Protein AF-0000000078855520 (afdb_homodimer)

Radius of gyration: 27.5 Å; Cα contacts (8 Å, |Δi|>4): 662; chains: 2; bounding box: 66×78×50 Å

InterPro domains:
  IPR001304 C-type lectin-like [PF00059] (71-177)
  IPR001304 C-type lectin-like [PS50041] (59-176)
  IPR001304 C-type lectin-like [SM00034] (52-176)
  IPR016186 C-type lectin-like/link domain superfamily [G3DSA:3.10.100.10] (36-182)
  IPR016187 C-type lectin fold [SSF56436] (35-180)
  IPR018378 C-type lectin, conserved site [PS00615] (149-175)
  IPR033989 CD209-like, C-type lectin-like domain [cd03590] (52-177)
  IPR050111 C-type lectin and snaclec domain-containing protein [PTHR22803] (12-179)

Structure (mmCIF, N/CA/C/O backbone):
data_AF-0000000078855520-model_v1
#
loop_
_entity.id
_entity.type
_entity.pdbx_description
1 polymer 'C-type lectin domain family 4 member C'
#
loop_
_atom_site.group_PDB
_atom_site.id
_atom_site.type_symbol
_atom_site.label_atom_id
_atom_site.label_alt_id
_atom_site.label_comp_id
_atom_site.label_asym_id
_atom_site.label_entity_id
_atom_site.label_seq_id
_atom_site.pdbx_PDB_ins_code
_atom_site.Cartn_x
_atom_site.Cartn_y
_atom_site.Cartn_z
_atom_site.occupancy
_atom_site.B_iso_or_equiv
_atom_site.auth_seq_id
_atom_site.auth_comp_id
_atom_site.auth_asym_id
_atom_site.auth_atom_id
_atom_site.pdbx_PDB_model_num
ATOM 1 N N . MET A 1 1 ? 43.719 -11.828 -6.477 1 30.23 1 MET A N 1
ATOM 2 C CA . MET A 1 1 ? 43.844 -10.375 -6.379 1 30.23 1 MET A CA 1
ATOM 3 C C . MET A 1 1 ? 42.469 -9.711 -6.426 1 30.23 1 MET A C 1
ATOM 5 O O . MET A 1 1 ? 41.75 -9.836 -7.414 1 30.23 1 MET A O 1
ATOM 9 N N . VAL A 1 2 ? 41.875 -9.523 -5.324 1 44.72 2 VAL A N 1
ATOM 10 C CA . VAL A 1 2 ? 40.594 -8.844 -5.199 1 44.72 2 VAL A CA 1
ATOM 11 C C . VAL A 1 2 ? 40.656 -7.457 -5.832 1 44.72 2 VAL A C 1
ATOM 13 O O . VAL A 1 2 ? 41.562 -6.676 -5.516 1 44.72 2 VAL A O 1
ATOM 16 N N . PRO A 1 3 ? 40.094 -7.328 -6.965 1 41.41 3 PRO A N 1
ATOM 17 C CA . PRO A 1 3 ? 40.281 -5.977 -7.504 1 41.41 3 PRO A CA 1
ATOM 18 C C . PRO A 1 3 ? 40 -4.887 -6.469 1 41.41 3 PRO A C 1
ATOM 20 O O . PRO A 1 3 ? 38.969 -4.953 -5.762 1 41.41 3 PRO A O 1
ATOM 23 N N . GLU A 1 4 ? 40.938 -4.172 -6.027 1 45.16 4 GLU A N 1
ATOM 24 C CA . GLU A 1 4 ? 40.781 -2.979 -5.199 1 45.16 4 GLU A CA 1
ATOM 25 C C . GLU A 1 4 ? 39.844 -1.969 -5.844 1 45.16 4 GLU A C 1
ATOM 27 O O . GLU A 1 4 ? 40.062 -1.53 -6.973 1 45.16 4 GLU A O 1
ATOM 32 N N . GLU A 1 5 ? 38.562 -2.062 -5.531 1 51.41 5 GLU A N 1
ATOM 33 C CA . GLU A 1 5 ? 37.688 -0.999 -6.02 1 51.41 5 GLU A CA 1
ATOM 34 C C . GLU A 1 5 ? 38.375 0.368 -5.887 1 51.41 5 GLU A C 1
ATOM 36 O O . GLU A 1 5 ? 39.031 0.651 -4.883 1 51.41 5 GLU A O 1
ATOM 41 N N . GLU A 1 6 ? 38.438 1.061 -6.914 1 53.16 6 GLU A N 1
ATOM 42 C CA . GLU A 1 6 ? 39.031 2.396 -6.926 1 53.16 6 GLU A CA 1
ATOM 43 C C . GLU A 1 6 ? 38.438 3.279 -5.84 1 53.16 6 GLU A C 1
ATOM 45 O O . GLU A 1 6 ? 37.25 3.111 -5.48 1 53.16 6 GLU A O 1
ATOM 50 N N . PRO A 1 7 ? 39.188 4.129 -5.262 1 54.28 7 PRO A N 1
ATOM 51 C CA . PRO A 1 7 ? 38.75 5.035 -4.199 1 54.28 7 PRO A CA 1
ATOM 52 C C . PRO A 1 7 ? 37.438 5.75 -4.539 1 54.28 7 PRO A C 1
ATOM 54 O O . PRO A 1 7 ? 36.594 5.984 -3.652 1 54.28 7 PRO A O 1
ATOM 57 N N . GLN A 1 8 ? 37.25 6.117 -5.75 1 51.88 8 GLN A N 1
ATOM 58 C CA . GLN A 1 8 ? 36.031 6.805 -6.176 1 51.88 8 GLN A CA 1
ATOM 59 C C . GLN A 1 8 ? 34.844 5.879 -6.098 1 51.88 8 GLN A C 1
ATOM 61 O O . GLN A 1 8 ? 33.75 6.305 -5.707 1 51.88 8 GLN A O 1
ATOM 66 N N . ASP A 1 9 ? 34.969 4.66 -6.594 1 52.81 9 ASP A N 1
ATOM 67 C CA . ASP A 1 9 ? 33.906 3.668 -6.531 1 52.81 9 ASP A CA 1
ATOM 68 C C . ASP A 1 9 ? 33.531 3.369 -5.086 1 52.81 9 ASP A C 1
ATOM 70 O O . ASP A 1 9 ? 32.344 3.168 -4.785 1 52.81 9 ASP A O 1
ATOM 74 N N . ARG A 1 10 ? 34.5 3.451 -4.297 1 52.16 10 ARG A N 1
ATOM 75 C CA . ARG A 1 10 ? 34.281 3.248 -2.867 1 52.16 10 ARG A CA 1
ATOM 76 C C . ARG A 1 10 ? 33.469 4.379 -2.268 1 52.16 10 ARG A C 1
ATOM 78 O O . ARG A 1 10 ? 32.594 4.137 -1.433 1 52.16 10 ARG A O 1
ATOM 85 N N . VAL A 1 11 ? 33.75 5.629 -2.748 1 52.53 11 VAL A N 1
ATOM 86 C CA . VAL A 1 11 ? 33.031 6.777 -2.213 1 52.53 11 VAL A CA 1
ATOM 87 C C . VAL A 1 11 ? 31.562 6.715 -2.641 1 52.53 11 VAL A C 1
ATOM 89 O O . VAL A 1 11 ? 30.672 6.977 -1.84 1 52.53 11 VAL A O 1
ATOM 92 N N . THR A 1 12 ? 31.344 6.355 -3.926 1 57.62 12 THR A N 1
ATOM 93 C CA . THR A 1 12 ? 29.984 6.262 -4.445 1 57.62 12 THR A CA 1
ATOM 94 C C . THR A 1 12 ? 29.219 5.117 -3.771 1 57.62 12 THR A C 1
ATOM 96 O O . THR A 1 12 ? 28.047 5.27 -3.41 1 57.62 12 THR A O 1
ATOM 99 N N . HIS A 1 13 ? 29.922 4.129 -3.613 1 63.44 13 HIS A N 1
ATOM 100 C CA . HIS A 1 13 ? 29.312 3.002 -2.914 1 63.44 13 HIS A CA 1
ATOM 101 C C . HIS A 1 13 ? 28.969 3.365 -1.473 1 63.44 13 HIS A C 1
ATOM 103 O O . HIS A 1 13 ? 27.906 2.994 -0.969 1 63.44 13 HIS A O 1
ATOM 109 N N . ASN A 1 14 ? 29.781 4.195 -0.933 1 64.44 14 ASN A N 1
ATOM 110 C CA . ASN A 1 14 ? 29.547 4.609 0.446 1 64.44 14 ASN A CA 1
ATOM 111 C C . ASN A 1 14 ? 28.359 5.555 0.549 1 64.44 14 ASN A C 1
ATOM 113 O O . ASN A 1 14 ? 27.562 5.457 1.486 1 64.44 14 ASN A O 1
ATOM 117 N N . PHE A 1 15 ? 28.328 6.375 -0.469 1 68.75 15 PHE A N 1
ATOM 118 C CA . PHE A 1 15 ? 27.234 7.332 -0.465 1 68.75 15 PHE A CA 1
ATOM 119 C C . PHE A 1 15 ? 25.906 6.625 -0.661 1 68.75 15 PHE A C 1
ATOM 121 O O . PHE A 1 15 ? 24.938 6.898 0.055 1 68.75 15 PHE A O 1
ATOM 128 N N . ILE A 1 16 ? 25.891 5.703 -1.579 1 70 16 ILE A N 1
ATOM 129 C CA . ILE A 1 16 ? 24.672 4.949 -1.855 1 70 16 ILE A CA 1
ATOM 130 C C . ILE A 1 16 ? 24.281 4.133 -0.626 1 70 16 ILE A C 1
ATOM 132 O O . ILE A 1 16 ? 23.109 4.066 -0.266 1 70 16 ILE A O 1
ATOM 136 N N . CYS A 1 17 ? 25.328 3.789 -0.001 1 75.31 17 CYS A N 1
ATOM 137 C CA . CYS A 1 17 ? 25.078 2.992 1.191 1 75.31 17 CYS A CA 1
ATOM 138 C C . CYS A 1 17 ? 24.516 3.857 2.316 1 75.31 17 CYS A C 1
ATOM 140 O O . CYS A 1 17 ? 23.578 3.459 3.012 1 75.31 17 CYS A O 1
ATOM 142 N N . SER A 1 18 ? 25.016 4.938 2.445 1 73.62 18 SER A N 1
ATOM 143 C CA . SER A 1 18 ? 24.547 5.832 3.5 1 73.62 18 SER A CA 1
ATOM 144 C C . SER A 1 18 ? 23.094 6.238 3.273 1 73.62 18 SER A C 1
ATOM 146 O O . SER A 1 18 ? 22.297 6.25 4.211 1 73.62 18 SER A O 1
ATOM 148 N N . LYS A 1 19 ? 22.75 6.609 2.037 1 75.81 19 LYS A N 1
ATOM 149 C CA . LYS A 1 19 ? 21.391 7.008 1.708 1 75.81 19 LYS A CA 1
ATOM 150 C C . LYS A 1 19 ? 20.406 5.855 1.939 1 75.81 19 LYS A C 1
ATOM 152 O O . LYS A 1 19 ? 19.297 6.066 2.434 1 75.81 19 LYS A O 1
ATOM 157 N N . THR A 1 20 ? 20.906 4.773 1.627 1 73.88 20 THR A N 1
ATOM 158 C CA . THR A 1 20 ? 20.078 3.586 1.787 1 73.88 20 THR A CA 1
ATOM 159 C C . THR A 1 20 ? 19.828 3.301 3.264 1 73.88 20 THR A C 1
ATOM 161 O O . THR A 1 20 ? 18.719 2.92 3.645 1 73.88 20 THR A O 1
ATOM 164 N N . VAL A 1 21 ? 20.812 3.533 4.004 1 73.12 21 VAL A N 1
ATOM 165 C CA . VAL A 1 21 ? 20.688 3.309 5.438 1 73.12 21 VAL A CA 1
ATOM 166 C C . VAL A 1 21 ? 19.719 4.328 6.039 1 73.12 21 VAL A C 1
ATOM 168 O O . VAL A 1 21 ? 18.906 3.982 6.887 1 73.12 21 VAL A O 1
ATOM 171 N N . GLU A 1 22 ? 19.828 5.508 5.57 1 77.44 22 GLU A N 1
ATOM 172 C CA . GLU A 1 22 ? 18.922 6.547 6.051 1 77.44 22 GLU A CA 1
ATOM 173 C C . GLU A 1 22 ? 17.484 6.227 5.691 1 77.44 22 GLU A C 1
ATOM 175 O O . GLU A 1 22 ? 16.578 6.398 6.512 1 77.44 22 GLU A O 1
ATOM 180 N N . ARG A 1 23 ? 17.297 5.797 4.508 1 77.62 23 ARG A N 1
ATOM 181 C CA . ARG A 1 23 ? 15.961 5.438 4.047 1 77.62 23 ARG A CA 1
ATOM 182 C C . ARG A 1 23 ? 15.391 4.285 4.867 1 77.62 23 ARG A C 1
ATOM 184 O O . ARG A 1 23 ? 14.219 4.309 5.25 1 77.62 23 ARG A O 1
ATOM 191 N N . LEU A 1 24 ? 16.266 3.424 5.207 1 74.56 24 LEU A N 1
ATOM 192 C CA . LEU A 1 24 ? 15.828 2.273 5.992 1 74.56 24 LEU A CA 1
ATOM 193 C C . LEU A 1 24 ? 15.523 2.678 7.43 1 74.56 24 LEU A C 1
ATOM 195 O O . LEU A 1 24 ? 14.617 2.133 8.055 1 74.56 24 LEU A O 1
ATOM 199 N N . SER A 1 25 ? 16.297 3.557 7.891 1 77.94 25 SER A N 1
ATOM 200 C CA . SER A 1 25 ? 16.031 4.074 9.227 1 77.94 25 SER A CA 1
ATOM 201 C C . SER A 1 25 ? 14.672 4.75 9.305 1 77.94 25 SER A C 1
ATOM 203 O O . SER A 1 25 ? 13.938 4.574 10.281 1 77.94 25 SER A O 1
ATOM 205 N N . LYS A 1 26 ? 14.352 5.48 8.297 1 82.44 26 LYS A N 1
ATOM 206 C CA . LYS A 1 26 ? 13.055 6.145 8.266 1 82.44 26 LYS A CA 1
ATOM 207 C C . LYS A 1 26 ? 11.922 5.129 8.203 1 82.44 26 LYS A C 1
ATOM 209 O O . LYS A 1 26 ? 10.875 5.32 8.828 1 82.44 26 LYS A O 1
ATOM 214 N N . LEU A 1 27 ? 12.156 4.09 7.566 1 84.44 27 LEU A N 1
ATOM 215 C CA . LEU A 1 27 ? 11.164 3.018 7.48 1 84.44 27 LEU A CA 1
ATOM 216 C C . LEU A 1 27 ? 10.969 2.354 8.836 1 84.44 27 LEU A C 1
ATOM 218 O O . LEU A 1 27 ? 9.836 2.045 9.227 1 84.44 27 LEU A O 1
ATOM 222 N N . ARG A 1 28 ? 12.055 2.199 9.484 1 80.69 28 ARG A N 1
ATOM 223 C CA . ARG A 1 28 ? 11.984 1.58 10.805 1 80.69 28 ARG A CA 1
ATOM 224 C C . ARG A 1 28 ? 11.211 2.461 11.789 1 80.69 28 ARG A C 1
ATOM 226 O O . ARG A 1 28 ? 10.422 1.963 12.586 1 80.69 28 ARG A O 1
ATOM 233 N N . GLU A 1 29 ? 11.453 3.703 11.656 1 83.25 29 GLU A N 1
ATOM 234 C CA . GLU A 1 29 ? 10.727 4.641 12.516 1 83.25 29 GLU A CA 1
ATOM 235 C C . GLU A 1 29 ? 9.227 4.598 12.234 1 83.25 29 GLU A C 1
ATOM 237 O O . GLU A 1 29 ? 8.414 4.656 13.156 1 83.25 29 GLU A O 1
ATOM 242 N N . CYS A 1 30 ? 8.961 4.441 11.016 1 86.94 30 CYS A N 1
ATOM 243 C CA . CYS A 1 30 ? 7.559 4.422 10.609 1 86.94 30 CYS A CA 1
ATOM 244 C C . CYS A 1 30 ? 6.871 3.15 11.102 1 86.94 30 CYS A C 1
ATOM 246 O O . CYS A 1 30 ? 5.668 3.152 11.367 1 86.94 30 CYS A O 1
ATOM 248 N N . GLN A 1 31 ? 7.605 2.154 11.305 1 85.19 31 GLN A N 1
ATOM 249 C CA . GLN A 1 31 ? 7.066 0.856 11.695 1 85.19 31 GLN A CA 1
ATOM 250 C C . GLN A 1 31 ? 6.461 0.913 13.094 1 85.19 31 GLN A C 1
ATOM 252 O O . GLN A 1 31 ? 5.547 0.148 13.414 1 85.19 31 GLN A O 1
ATOM 257 N N . GLN A 1 32 ? 6.973 1.819 13.836 1 83.06 32 GLN A N 1
ATOM 258 C CA . GLN A 1 32 ? 6.52 1.917 15.219 1 83.06 32 GLN A CA 1
ATOM 259 C C . GLN A 1 32 ? 5.059 2.352 15.289 1 83.06 32 GLN A C 1
ATOM 261 O O . GLN A 1 32 ? 4.32 1.927 16.188 1 83.06 32 GLN A O 1
ATOM 266 N N . TYR A 1 33 ? 4.676 3.061 14.211 1 86.25 33 TYR A N 1
ATOM 267 C CA . TYR A 1 33 ? 3.365 3.674 14.375 1 86.25 33 TYR A CA 1
ATOM 268 C C . TYR A 1 33 ? 2.441 3.307 13.219 1 86.25 33 TYR A C 1
ATOM 270 O O . TYR A 1 33 ? 1.228 3.508 13.297 1 86.25 33 TYR A O 1
ATOM 278 N N . HIS A 1 34 ? 3.062 2.775 12.25 1 90.94 34 HIS A N 1
ATOM 279 C CA . HIS A 1 34 ? 2.27 2.48 11.062 1 90.94 34 HIS A CA 1
ATOM 280 C C . HIS A 1 34 ? 2.471 1.037 10.609 1 90.94 34 HIS A C 1
ATOM 282 O O . HIS A 1 34 ? 3.551 0.673 10.141 1 90.94 34 HIS A O 1
ATOM 288 N N . PRO A 1 35 ? 1.445 0.249 10.68 1 90.44 35 PRO A N 1
ATOM 289 C CA . PRO A 1 35 ? 1.572 -1.167 10.328 1 90.44 35 PRO A CA 1
ATOM 290 C C . PRO A 1 35 ? 1.528 -1.403 8.82 1 90.44 35 PRO A C 1
ATOM 292 O O . PRO A 1 35 ? 1.861 -2.496 8.352 1 90.44 35 PRO A O 1
ATOM 295 N N . SER A 1 36 ? 1.114 -0.376 8.078 1 93.5 36 SER A N 1
ATOM 296 C CA . SER A 1 36 ? 0.99 -0.559 6.633 1 93.5 36 SER A CA 1
ATOM 297 C C . SER A 1 36 ? 1.336 0.723 5.883 1 93.5 36 SER A C 1
ATOM 299 O O . SER A 1 36 ? 1.042 1.823 6.355 1 93.5 36 SER A O 1
ATOM 301 N N . LEU A 1 37 ? 1.957 0.521 4.727 1 95 37 LEU A N 1
ATOM 302 C CA . LEU A 1 37 ? 2.326 1.628 3.852 1 95 37 LEU A CA 1
ATOM 303 C C . LEU A 1 37 ? 1.809 1.396 2.436 1 95 37 LEU A C 1
ATOM 305 O O . LEU A 1 37 ? 1.747 0.254 1.972 1 95 37 LEU A O 1
ATOM 309 N N . THR A 1 38 ? 1.429 2.414 1.826 1 95.38 38 THR A N 1
ATOM 310 C CA . THR A 1 38 ? 1.174 2.426 0.39 1 95.38 38 THR A CA 1
ATOM 311 C C . THR A 1 38 ? 2.246 3.227 -0.343 1 95.38 38 THR A C 1
ATOM 313 O O . THR A 1 38 ? 2.475 4.398 -0.03 1 95.38 38 THR A O 1
ATOM 316 N N . CYS A 1 39 ? 2.865 2.537 -1.282 1 93.5 39 CYS A N 1
ATOM 317 C CA . CYS A 1 39 ? 3.967 3.16 -2.008 1 93.5 39 CYS A CA 1
ATOM 318 C C . CYS A 1 39 ? 3.65 3.268 -3.494 1 93.5 39 CYS A C 1
ATOM 320 O O . CYS A 1 39 ? 3.066 2.352 -4.074 1 93.5 39 CYS A O 1
ATOM 322 N N . VAL A 1 40 ? 4.074 4.414 -4.066 1 93.19 40 VAL A N 1
ATOM 323 C CA . VAL A 1 40 ? 3.812 4.633 -5.488 1 93.19 40 VAL A CA 1
ATOM 324 C C . VAL A 1 40 ? 5.066 5.18 -6.168 1 93.19 40 VAL A C 1
ATOM 326 O O . VAL A 1 40 ? 5.938 5.75 -5.508 1 93.19 40 VAL A O 1
ATOM 329 N N . VAL A 1 41 ? 5.16 4.902 -7.473 1 87.94 41 VAL A N 1
ATOM 330 C CA . VAL A 1 41 ? 6.238 5.461 -8.281 1 87.94 41 VAL A CA 1
ATOM 331 C C . VAL A 1 41 ? 5.77 6.75 -8.945 1 87.94 41 VAL A C 1
ATOM 333 O O . VAL A 1 41 ? 4.711 6.777 -9.586 1 87.94 41 VAL A O 1
ATOM 336 N N . GLU A 1 42 ? 6.281 7.992 -8.469 1 74.12 42 GLU A N 1
ATOM 337 C CA . GLU A 1 42 ? 5.875 9.297 -8.992 1 74.12 42 GLU A CA 1
ATOM 338 C C . GLU A 1 42 ? 6.555 9.602 -10.32 1 74.12 42 GLU A C 1
ATOM 340 O O . GLU A 1 42 ? 7.5 10.391 -10.375 1 74.12 42 GLU A O 1
ATOM 345 N N . GLY A 1 43 ? 6.602 8.797 -11.25 1 63.25 43 GLY A N 1
ATOM 346 C CA . GLY A 1 43 ? 7.105 9.062 -12.586 1 63.25 43 GLY A CA 1
ATOM 347 C C . GLY A 1 43 ? 8.148 8.062 -13.039 1 63.25 43 GLY A C 1
ATOM 348 O O . GLY A 1 43 ? 8.625 7.25 -12.25 1 63.25 43 GLY A O 1
ATOM 349 N N . LYS A 1 44 ? 8.398 7.941 -14.297 1 60.84 44 LYS A N 1
ATOM 350 C CA . LYS A 1 44 ? 9.281 6.98 -14.953 1 60.84 44 LYS A CA 1
ATOM 351 C C . LYS A 1 44 ? 10.742 7.238 -14.594 1 60.84 44 LYS A C 1
ATOM 353 O O . LYS A 1 44 ? 11.555 6.312 -14.562 1 60.84 44 LYS A O 1
ATOM 358 N N . ASP A 1 45 ? 11.055 8.523 -14.281 1 58.47 45 ASP A N 1
ATOM 359 C CA . ASP A 1 45 ? 12.453 8.906 -14.086 1 58.47 45 ASP A CA 1
ATOM 360 C C . ASP A 1 45 ? 12.852 8.812 -12.609 1 58.47 45 ASP A C 1
ATOM 362 O O . ASP A 1 45 ? 14.023 8.961 -12.266 1 58.47 45 ASP A O 1
ATOM 366 N N . ILE A 1 46 ? 11.758 8.664 -11.812 1 59.59 46 ILE A N 1
ATOM 367 C CA . ILE A 1 46 ? 12.109 8.68 -10.398 1 59.59 46 ILE A CA 1
ATOM 368 C C . ILE A 1 46 ? 12.258 7.25 -9.891 1 59.59 46 ILE A C 1
ATOM 370 O O . ILE A 1 46 ? 11.352 6.43 -10.047 1 59.59 46 ILE A O 1
ATOM 374 N N . GLU A 1 47 ? 13.438 6.883 -9.531 1 68.31 47 GLU A N 1
ATOM 375 C CA . GLU A 1 47 ? 13.859 5.539 -9.141 1 68.31 47 GLU A CA 1
ATOM 376 C C . GLU A 1 47 ? 13.375 5.203 -7.73 1 68.31 47 GLU A C 1
ATOM 378 O O . GLU A 1 47 ? 13.492 4.055 -7.289 1 68.31 47 GLU A O 1
ATOM 383 N N . ASP A 1 48 ? 12.648 6.32 -7.152 1 81.25 48 ASP A N 1
ATOM 384 C CA . ASP A 1 48 ? 12.336 6.031 -5.754 1 81.25 48 ASP A CA 1
ATOM 385 C C . ASP A 1 48 ? 10.836 5.844 -5.555 1 81.25 48 ASP A C 1
ATOM 387 O O . ASP A 1 48 ? 10.031 6.453 -6.258 1 81.25 48 ASP A O 1
ATOM 391 N N . TRP A 1 49 ? 10.469 4.934 -4.746 1 88.19 49 TRP A N 1
ATOM 392 C CA . TRP A 1 49 ? 9.102 4.801 -4.25 1 88.19 49 TRP A CA 1
ATOM 393 C C . TRP A 1 49 ? 8.805 5.852 -3.188 1 88.19 49 TRP A C 1
ATOM 395 O O . TRP A 1 49 ? 9.648 6.137 -2.332 1 88.19 49 TRP A O 1
ATOM 405 N N . SER A 1 50 ? 7.73 6.52 -3.318 1 92.38 50 SER A N 1
ATOM 406 C CA . SER A 1 50 ? 7.219 7.383 -2.26 1 92.38 50 SER A CA 1
ATOM 407 C C . SER A 1 50 ? 6.094 6.703 -1.486 1 92.38 50 SER A C 1
ATOM 409 O O . SER A 1 50 ? 5.164 6.152 -2.084 1 92.38 50 SER A O 1
ATOM 411 N N . CYS A 1 51 ? 6.156 6.777 -0.205 1 94.19 51 CYS A N 1
ATOM 412 C CA . CYS A 1 51 ? 5.246 5.965 0.593 1 94.19 51 CYS A CA 1
ATOM 413 C C . CYS A 1 51 ? 4.531 6.812 1.638 1 94.19 51 CYS A C 1
ATOM 415 O O . CYS A 1 51 ? 5.117 7.734 2.205 1 94.19 51 CYS A O 1
ATOM 417 N N . CYS A 1 52 ? 3.295 6.457 1.845 1 96.56 52 CYS A N 1
ATOM 418 C CA . CYS A 1 52 ? 2.506 6.992 2.947 1 96.56 52 CYS A CA 1
ATOM 419 C C . CYS A 1 52 ? 1.902 5.871 3.783 1 96.56 52 CYS A C 1
ATOM 421 O O . CYS A 1 52 ? 1.637 4.781 3.27 1 96.56 52 CYS A O 1
ATOM 423 N N . PRO A 1 53 ? 1.764 6.176 5.078 1 96.31 53 PRO A N 1
ATOM 424 C CA . PRO A 1 53 ? 0.989 5.207 5.855 1 96.31 53 PRO A CA 1
ATOM 425 C C . PRO A 1 53 ? -0.402 4.961 5.273 1 96.31 53 PRO A C 1
ATOM 427 O O . PRO A 1 53 ? -1.021 5.883 4.734 1 96.31 53 PRO A O 1
ATOM 430 N N . THR A 1 54 ? -0.853 3.707 5.316 1 93.62 54 THR A N 1
ATOM 431 C CA . THR A 1 54 ? -2.227 3.404 4.934 1 93.62 54 THR A CA 1
ATOM 432 C C . THR A 1 54 ? -3.176 3.633 6.109 1 93.62 54 THR A C 1
ATOM 434 O O . THR A 1 54 ? -2.912 3.182 7.223 1 93.62 54 THR A O 1
ATOM 437 N N . PRO A 1 55 ? -4.293 4.41 5.949 1 94.88 55 PRO A N 1
ATOM 438 C CA . PRO A 1 55 ? -4.848 4.934 4.695 1 94.88 55 PRO A CA 1
ATOM 439 C C . PRO A 1 55 ? -4.652 6.438 4.547 1 94.88 55 PRO A C 1
ATOM 441 O O . PRO A 1 55 ? -5.578 7.148 4.148 1 94.88 55 PRO A O 1
ATOM 444 N N . TRP A 1 56 ? -3.498 6.953 4.812 1 97.31 56 TRP A N 1
ATOM 445 C CA . TRP A 1 56 ? -3.232 8.375 4.648 1 97.31 56 TRP A CA 1
ATOM 446 C C . TRP A 1 56 ? -3.314 8.781 3.182 1 97.31 56 TRP A C 1
ATOM 448 O O . TRP A 1 56 ? -3.053 7.973 2.291 1 97.31 56 TRP A O 1
ATOM 458 N N . THR A 1 57 ? -3.715 9.984 2.957 1 97.38 57 THR A N 1
ATOM 459 C CA . THR A 1 57 ? -3.832 10.492 1.595 1 97.38 57 THR A CA 1
ATOM 460 C C . THR A 1 57 ? -2.566 11.242 1.189 1 97.38 57 THR A C 1
ATOM 462 O O . THR A 1 57 ? -2.01 12.008 1.98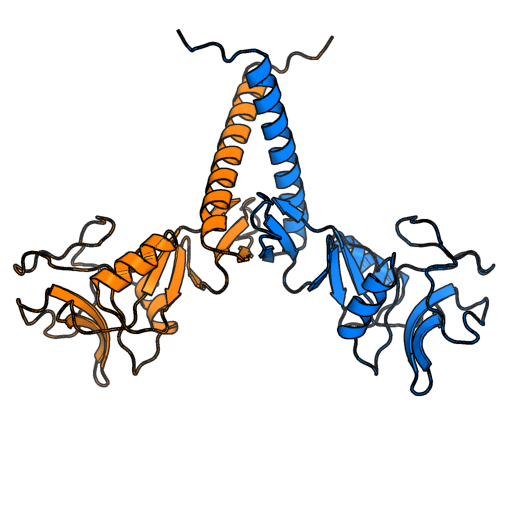1 1 97.38 57 THR A O 1
ATOM 465 N N . SER A 1 58 ? -2.17 10.961 -0.069 1 96.31 58 SER A N 1
ATOM 466 C CA . SER A 1 58 ? -0.929 11.555 -0.555 1 96.31 58 SER A CA 1
ATOM 467 C C . SER A 1 58 ? -1.203 12.812 -1.379 1 96.31 58 SER A C 1
ATOM 469 O O . SER A 1 58 ? -2.176 12.859 -2.137 1 96.31 58 SER A O 1
ATOM 471 N N . PHE A 1 59 ? -0.427 13.836 -1.206 1 97.25 59 PHE A N 1
ATOM 472 C CA . PHE A 1 59 ? -0.411 15.023 -2.045 1 97.25 59 PHE A CA 1
ATOM 473 C C . PHE A 1 59 ? 0.986 15.633 -2.098 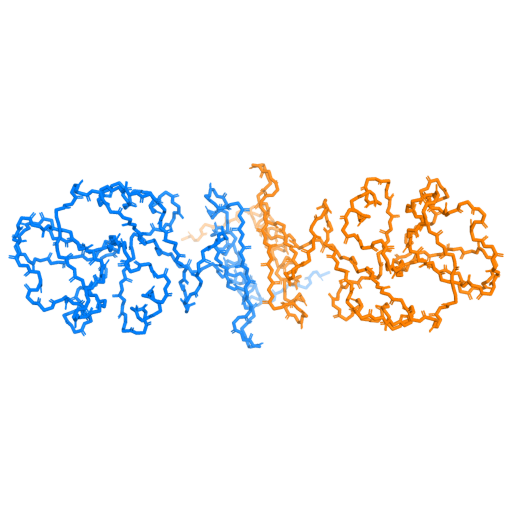1 97.25 59 PHE A C 1
ATOM 475 O O . PHE A 1 59 ? 1.566 15.961 -1.061 1 97.25 59 PHE A O 1
ATOM 482 N N . GLN A 1 60 ? 1.486 15.664 -3.301 1 94.81 60 GLN A N 1
ATOM 483 C CA . GLN A 1 60 ? 2.861 16.109 -3.492 1 94.81 60 GLN A CA 1
ATOM 484 C C . GLN A 1 60 ? 3.824 15.328 -2.604 1 94.81 60 GLN A C 1
ATOM 486 O O . GLN A 1 60 ? 3.887 14.102 -2.678 1 94.81 60 GLN A O 1
ATOM 491 N N . SER A 1 61 ? 4.617 15.914 -1.744 1 95.12 61 SER A N 1
ATOM 492 C CA . SER A 1 61 ? 5.637 15.211 -0.978 1 95.12 61 SER A CA 1
ATOM 493 C C . SER A 1 61 ? 5.156 14.906 0.437 1 95.12 61 SER A C 1
ATOM 495 O O . SER A 1 61 ? 5.961 14.594 1.319 1 95.12 61 SER A O 1
ATOM 497 N N . SER A 1 62 ? 3.834 14.992 0.602 1 97.31 62 SER A N 1
ATOM 498 C CA . SER A 1 62 ? 3.336 14.852 1.966 1 97.31 62 SER A CA 1
ATOM 499 C C . SER A 1 62 ? 2.182 13.852 2.027 1 97.31 62 SER A C 1
ATOM 501 O O . SER A 1 62 ? 1.59 13.516 1 1 97.31 62 SER A O 1
ATOM 503 N N . CYS A 1 63 ? 1.982 13.297 3.221 1 97.94 63 CYS A N 1
ATOM 504 C CA . CYS A 1 63 ? 0.867 12.43 3.57 1 97.94 63 CYS A CA 1
ATOM 505 C C . CYS A 1 63 ? -0.052 13.102 4.582 1 97.94 63 CYS A C 1
ATOM 507 O O . CYS A 1 63 ? 0.416 13.781 5.496 1 97.94 63 CYS A O 1
ATOM 509 N N . TYR A 1 64 ? -1.345 12.867 4.434 1 98.75 64 TYR A N 1
ATOM 510 C CA . TYR A 1 64 ? -2.32 13.531 5.293 1 98.75 64 TYR A CA 1
ATOM 511 C C . TYR A 1 64 ? -3.275 12.516 5.914 1 98.75 64 TYR A C 1
ATOM 513 O O . TYR A 1 64 ? -3.676 11.547 5.266 1 98.75 64 TYR A O 1
ATOM 521 N N . PHE A 1 65 ? -3.66 12.789 7.199 1 98.62 65 PHE A N 1
ATOM 522 C CA . PHE A 1 65 ? -4.625 11.961 7.918 1 98.62 65 PHE A CA 1
ATOM 523 C C . PHE A 1 65 ? -5.688 12.828 8.586 1 98.62 65 PHE A C 1
ATOM 525 O O . PHE A 1 65 ? -5.363 13.766 9.312 1 98.62 65 PHE A O 1
ATOM 532 N N . ILE A 1 66 ? -6.867 12.547 8.266 1 98.69 66 ILE A N 1
ATOM 533 C CA . ILE A 1 66 ? -7.984 13.258 8.875 1 98.69 66 ILE A CA 1
ATOM 534 C C . ILE A 1 66 ? -8.547 12.438 10.039 1 98.69 66 ILE A C 1
ATOM 536 O O . ILE A 1 66 ? -8.961 11.297 9.859 1 98.69 66 ILE A O 1
ATOM 540 N N . SER A 1 67 ? -8.609 13.062 11.195 1 98.06 67 SER A N 1
ATOM 541 C CA . SER A 1 67 ? -9.047 12.344 12.391 1 98.06 67 SER A CA 1
ATOM 542 C C . SER A 1 67 ? -10.555 12.094 12.359 1 98.06 67 SER A C 1
ATOM 544 O O . SER A 1 67 ? -11.305 12.852 11.742 1 98.06 67 SER A O 1
ATOM 546 N N . THR A 1 68 ? -10.953 11.055 13.102 1 96.06 68 THR A N 1
ATOM 547 C CA . THR A 1 68 ? -12.375 10.766 13.25 1 96.06 68 THR A CA 1
ATOM 548 C C . THR A 1 68 ? -12.867 11.195 14.633 1 96.06 68 THR A C 1
ATOM 550 O O . THR A 1 68 ? -14.07 11.297 14.859 1 96.06 68 THR A O 1
ATOM 553 N N . VAL A 1 69 ? -11.938 11.461 15.516 1 97.38 69 VAL A N 1
ATOM 554 C CA . VAL A 1 69 ? -12.305 11.828 16.875 1 97.38 69 VAL A CA 1
ATOM 555 C C . VAL A 1 69 ? -12.109 13.328 17.078 1 97.38 69 VAL A C 1
ATOM 557 O O . VAL A 1 69 ? -11.297 13.953 16.391 1 97.38 69 VAL A O 1
ATOM 560 N N . MET A 1 70 ? -12.844 13.812 17.953 1 98.62 70 MET A N 1
ATOM 561 C CA . MET A 1 70 ? -12.727 15.219 18.344 1 98.62 70 MET A CA 1
ATOM 562 C C . MET A 1 70 ? -11.938 15.359 19.641 1 98.62 70 MET A C 1
ATOM 564 O O . MET A 1 70 ? -12.219 14.688 20.625 1 98.62 70 MET A O 1
ATOM 568 N N . GLN A 1 71 ? -10.93 16.188 19.578 1 98.75 71 GLN A N 1
ATOM 569 C CA . GLN A 1 71 ? -10.078 16.453 20.734 1 98.75 71 GLN A CA 1
ATOM 570 C C . GLN A 1 71 ? -9.648 17.922 20.781 1 98.75 71 GLN A C 1
ATOM 572 O O . GLN A 1 71 ? -9.914 18.672 19.859 1 98.75 71 GLN A O 1
ATOM 577 N N . SER A 1 72 ? -9.062 18.328 21.906 1 98.88 72 SER A N 1
ATOM 578 C CA . SER A 1 72 ? -8.461 19.656 22 1 98.88 72 SER A CA 1
ATOM 579 C C . SER A 1 72 ? -7.281 19.797 21.031 1 98.88 72 SER A C 1
ATOM 581 O O . SER A 1 72 ? -6.785 18.797 20.5 1 98.88 72 SER A O 1
ATOM 583 N N . TRP A 1 73 ? -6.914 21 20.844 1 98.81 73 TRP A N 1
ATOM 584 C CA . TRP A 1 73 ? -5.781 21.25 19.969 1 98.81 73 TRP A CA 1
ATOM 585 C C . TRP A 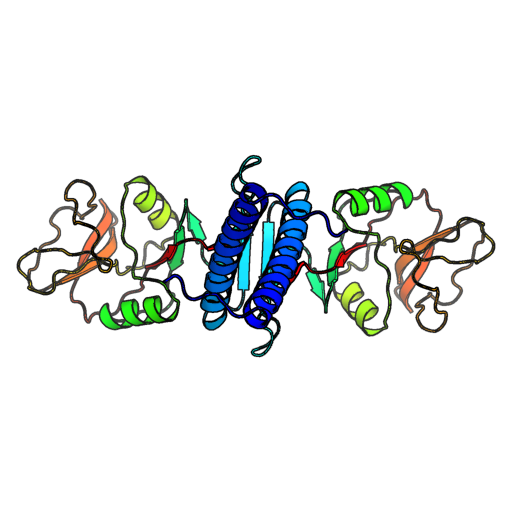1 73 ? -4.527 20.547 20.469 1 98.81 73 TRP A C 1
ATOM 587 O O . TRP A 1 73 ? -3.832 19.875 19.703 1 98.81 73 TRP A O 1
ATOM 597 N N . THR A 1 74 ? -4.266 20.656 21.797 1 98.62 74 THR A N 1
ATOM 598 C CA . THR A 1 74 ? -3.078 20.062 22.391 1 98.62 74 THR A CA 1
ATOM 599 C C . THR A 1 74 ? -3.09 18.547 22.25 1 98.62 74 THR A C 1
ATOM 601 O O . THR A 1 74 ? -2.08 17.953 21.875 1 98.62 74 THR A O 1
ATOM 604 N N . LYS A 1 75 ? -4.188 17.969 22.5 1 98.81 75 LYS A N 1
ATOM 605 C CA . LYS A 1 75 ? -4.305 16.516 22.359 1 98.81 75 LYS A CA 1
ATOM 606 C C . LYS A 1 75 ? -4.191 16.094 20.906 1 98.81 75 LYS A C 1
ATOM 608 O O . LYS A 1 75 ? -3.605 15.055 20.594 1 98.81 75 LYS A O 1
ATOM 613 N N . SER A 1 76 ? -4.781 16.844 20.031 1 98.88 76 SER A N 1
ATOM 614 C CA . SER A 1 76 ? -4.688 16.562 18.594 1 98.88 76 SER A CA 1
ATOM 615 C C . SER A 1 76 ? -3.238 16.594 18.125 1 98.88 76 SER A C 1
ATOM 617 O O . SER A 1 76 ? -2.799 15.703 17.391 1 98.88 76 SER A O 1
ATOM 619 N N . GLN A 1 77 ? -2.525 17.641 18.594 1 98.69 77 GLN A N 1
ATOM 620 C CA . GLN A 1 77 ? -1.112 17.734 18.234 1 98.69 77 GLN A CA 1
ATOM 621 C C . GLN A 1 77 ? -0.336 16.547 18.797 1 98.69 77 GLN A C 1
ATOM 623 O O . GLN A 1 77 ? 0.525 15.977 18.109 1 98.69 77 GLN A O 1
ATOM 628 N N . LYS A 1 78 ? -0.583 16.172 19.953 1 98.31 78 LYS A N 1
ATOM 629 C CA . LYS A 1 78 ? 0.071 15.016 20.547 1 98.31 78 LYS A CA 1
ATOM 630 C C . LYS A 1 78 ? -0.216 13.742 19.766 1 98.31 78 LYS A C 1
ATOM 632 O O . LYS A 1 78 ? 0.692 12.945 19.5 1 98.31 78 LYS A O 1
ATOM 637 N N . ASN A 1 79 ? -1.455 13.562 19.391 1 97.69 79 ASN A N 1
ATOM 638 C CA . ASN A 1 79 ? -1.84 12.383 18.625 1 97.69 79 ASN A CA 1
ATOM 639 C C . ASN A 1 79 ? -1.107 12.328 17.281 1 97.69 79 ASN A C 1
ATOM 641 O O . ASN A 1 79 ? -0.659 11.266 16.859 1 97.69 79 ASN A O 1
ATOM 645 N N . CYS A 1 80 ? -1.025 13.469 16.641 1 98 80 CYS A N 1
ATOM 646 C CA . CYS A 1 80 ? -0.273 13.516 15.391 1 98 80 CYS A CA 1
ATOM 647 C C . CYS A 1 80 ? 1.199 13.203 15.633 1 98 80 CYS A C 1
ATOM 649 O O . CYS A 1 80 ? 1.797 12.414 14.891 1 98 80 CYS A O 1
ATOM 651 N N . SER A 1 81 ? 1.733 13.711 16.672 1 96.56 81 SER A N 1
ATOM 652 C CA . SER A 1 81 ? 3.154 13.562 16.969 1 96.56 81 SER A CA 1
ATOM 653 C C . SER A 1 81 ? 3.504 12.102 17.25 1 96.56 81 SER A C 1
ATOM 655 O O . SER A 1 81 ? 4.562 11.625 16.844 1 96.56 81 SER A O 1
ATOM 657 N N . VAL A 1 82 ? 2.656 11.414 17.859 1 94.69 82 VAL A N 1
ATOM 658 C CA . VAL A 1 82 ? 2.871 10.008 18.188 1 94.69 82 VAL A CA 1
ATOM 659 C C . VAL A 1 82 ? 2.975 9.203 16.891 1 94.69 82 VAL A C 1
ATOM 661 O O . VAL A 1 82 ? 3.709 8.211 16.828 1 94.69 82 VAL A O 1
ATOM 664 N N . MET A 1 83 ? 2.361 9.688 15.906 1 94.38 83 MET A N 1
ATOM 665 C CA . MET A 1 83 ? 2.373 8.977 14.625 1 94.38 83 MET A CA 1
ATOM 666 C C . MET A 1 83 ? 3.475 9.508 13.719 1 94.38 83 MET A C 1
ATOM 668 O O . MET A 1 83 ? 3.486 9.227 12.516 1 94.38 83 MET A O 1
ATOM 672 N N . GLY A 1 84 ? 4.34 10.328 14.258 1 93.56 84 GLY A N 1
ATOM 673 C CA . GLY A 1 84 ? 5.438 10.867 13.469 1 93.56 84 GLY A CA 1
ATOM 674 C C . GLY A 1 84 ? 5.02 12.031 12.586 1 93.56 84 GLY A C 1
ATOM 675 O O . GLY A 1 84 ? 5.699 12.344 11.609 1 93.56 84 GLY A O 1
ATOM 676 N N . ALA A 1 85 ? 3.936 12.609 12.906 1 97 85 ALA A N 1
ATOM 677 C CA . ALA A 1 85 ? 3.375 13.711 12.125 1 97 85 ALA A CA 1
ATOM 678 C C . ALA A 1 85 ? 3.139 14.938 12.992 1 97 85 ALA A C 1
ATOM 680 O O . ALA A 1 85 ? 3.58 14.984 14.141 1 97 85 ALA A O 1
ATOM 681 N N . ASP A 1 86 ? 2.604 15.984 12.367 1 98.38 86 ASP A N 1
ATOM 682 C CA . ASP A 1 86 ? 2.127 17.188 13.047 1 98.38 86 ASP A CA 1
ATOM 683 C C . ASP A 1 86 ? 0.748 17.594 12.539 1 98.38 86 ASP A C 1
ATOM 685 O O . ASP A 1 86 ? 0.319 17.156 11.469 1 98.38 86 ASP A O 1
ATOM 689 N N . LEU A 1 87 ? 0.111 18.406 13.398 1 98.88 87 LEU A N 1
ATOM 690 C CA . LEU A 1 87 ? -1.037 19.094 12.812 1 98.88 87 LEU A CA 1
ATOM 691 C C . LEU A 1 87 ? -0.641 19.828 11.531 1 98.88 87 LEU A C 1
ATOM 693 O O . LEU A 1 87 ? 0.455 20.375 11.445 1 98.88 87 LEU A O 1
ATOM 697 N N . VAL A 1 88 ? -1.515 19.875 10.617 1 98.81 88 VAL A N 1
ATOM 698 C CA . VAL A 1 88 ? -1.205 20.25 9.242 1 98.81 88 VAL A CA 1
ATOM 699 C C . VAL A 1 88 ? -0.766 21.703 9.188 1 98.81 88 VAL A C 1
ATOM 701 O O . VAL A 1 88 ? -1.395 22.578 9.797 1 98.81 88 VAL A O 1
ATOM 704 N N . VAL A 1 89 ? 0.335 21.906 8.57 1 98.44 89 VAL A N 1
ATOM 705 C CA . VAL A 1 89 ? 0.841 23.203 8.156 1 98.44 89 VAL A CA 1
ATOM 706 C C . VAL A 1 89 ? 0.54 23.422 6.68 1 98.44 89 VAL A C 1
ATOM 708 O O . VAL A 1 89 ? 0.93 22.625 5.828 1 98.44 89 VAL A O 1
ATO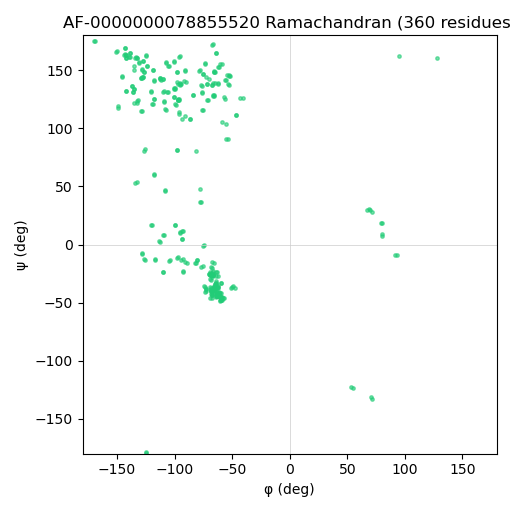M 711 N N . ILE A 1 90 ? -0.18 24.438 6.367 1 97.38 90 ILE A N 1
ATOM 712 C CA . ILE A 1 90 ? -0.565 24.719 4.988 1 97.38 90 ILE A CA 1
ATOM 713 C C . ILE A 1 90 ? 0.387 25.734 4.379 1 97.38 90 ILE A C 1
ATOM 715 O O . ILE A 1 90 ? 0.474 26.875 4.855 1 97.38 90 ILE A O 1
ATOM 719 N N . ASN A 1 91 ? 0.977 25.328 3.25 1 94.06 91 ASN A N 1
ATOM 720 C CA . ASN A 1 91 ? 2.059 26.141 2.701 1 94.06 91 ASN A CA 1
ATOM 721 C C . ASN A 1 91 ? 1.641 26.828 1.402 1 94.06 91 ASN A C 1
ATOM 723 O O . ASN A 1 91 ? 2.266 27.797 0.983 1 94.06 91 ASN A O 1
ATOM 727 N N . THR A 1 92 ? 0.678 26.281 0.726 1 96.31 92 THR A N 1
ATOM 728 C CA . THR A 1 92 ? 0.273 26.828 -0.568 1 96.31 92 THR A CA 1
ATOM 729 C C . THR A 1 92 ? -1.242 26.75 -0.733 1 96.31 92 THR A C 1
ATOM 731 O O . THR A 1 92 ? -1.919 26.031 0.006 1 96.31 92 THR A O 1
ATOM 734 N N . LYS A 1 93 ? -1.678 27.531 -1.705 1 97.06 93 LYS A N 1
ATOM 735 C CA . LYS A 1 93 ? -3.096 27.469 -2.051 1 97.06 93 LYS A CA 1
ATOM 736 C C . LYS A 1 93 ? -3.469 26.109 -2.623 1 97.06 93 LYS A C 1
ATOM 738 O O . LYS A 1 93 ? -4.555 25.594 -2.35 1 97.06 93 LYS A O 1
ATOM 743 N N . GLU A 1 94 ? -2.568 25.547 -3.375 1 97.88 94 GLU A N 1
ATOM 744 C CA . GLU A 1 94 ? -2.801 24.219 -3.936 1 97.88 94 GLU A CA 1
ATOM 745 C C . GLU A 1 94 ? -3.01 23.172 -2.834 1 97.88 94 GLU A C 1
ATOM 747 O O . GLU A 1 94 ? -3.869 22.297 -2.951 1 97.88 94 GLU A O 1
ATOM 752 N N . GLU A 1 95 ? -2.207 23.281 -1.829 1 97.94 95 GLU A N 1
ATOM 753 C CA . GLU A 1 95 ? -2.324 22.391 -0.689 1 97.94 95 GLU A CA 1
ATOM 754 C C . GLU A 1 95 ? -3.664 22.562 0.021 1 97.94 95 GLU A C 1
ATOM 756 O O . GLU A 1 95 ? -4.332 21.578 0.349 1 97.94 95 GLU A O 1
ATOM 761 N N . GLN A 1 96 ? -4.086 23.797 0.223 1 97.62 96 GLN A N 1
ATOM 762 C CA . GLN A 1 96 ? -5.391 24.094 0.811 1 97.62 96 GLN A CA 1
ATOM 763 C C . GLN A 1 96 ? -6.516 23.469 -0.013 1 97.62 96 GLN A C 1
ATOM 765 O O . GLN A 1 96 ? -7.43 22.859 0.539 1 97.62 96 GLN A O 1
ATOM 770 N N . ASP A 1 97 ? -6.434 23.625 -1.261 1 98 97 ASP A N 1
ATOM 771 C CA . ASP A 1 97 ? -7.457 23.125 -2.166 1 98 97 ASP A CA 1
ATOM 772 C C . ASP A 1 97 ? -7.531 21.594 -2.109 1 98 97 ASP A C 1
ATOM 774 O O . ASP A 1 97 ? -8.617 21.016 -2.133 1 98 97 ASP A O 1
ATOM 778 N N . PHE A 1 98 ? -6.422 21.016 -2.074 1 98.25 98 PHE A N 1
ATOM 779 C CA . PHE A 1 98 ? -6.379 19.562 -1.948 1 98.25 98 PHE A CA 1
ATOM 780 C C . PHE A 1 98 ? -7.062 19.109 -0.662 1 98.25 98 PHE A C 1
ATOM 782 O O . PHE A 1 98 ? -7.875 18.188 -0.676 1 98.25 98 PHE A O 1
ATOM 789 N N . ILE A 1 99 ? -6.707 19.766 0.429 1 98.38 99 ILE A N 1
ATOM 790 C CA . ILE A 1 99 ? -7.184 19.375 1.753 1 98.38 99 ILE A CA 1
ATOM 791 C C . ILE A 1 99 ? -8.703 19.469 1.805 1 98.38 99 ILE A C 1
ATOM 793 O O . ILE A 1 99 ? -9.375 18.531 2.25 1 98.38 99 ILE A O 1
ATOM 797 N N . ILE A 1 100 ? -9.266 20.547 1.356 1 98.12 100 ILE A N 1
ATOM 798 C CA . ILE A 1 100 ? -10.695 20.781 1.537 1 98.12 100 ILE A CA 1
ATOM 799 C C . ILE A 1 100 ? -11.492 19.766 0.733 1 98.12 100 ILE A C 1
ATOM 801 O O . ILE A 1 100 ? -12.648 19.469 1.059 1 98.12 100 ILE A O 1
ATOM 805 N N . GLN A 1 101 ? -10.883 19.188 -0.316 1 97.94 101 GLN A N 1
ATOM 806 C CA . GLN A 1 101 ? -11.555 18.172 -1.108 1 97.94 101 GLN A CA 1
ATOM 807 C C . GLN A 1 101 ? -11.773 16.891 -0.291 1 97.94 101 GLN A C 1
ATOM 809 O O . GLN A 1 101 ? -12.578 16.047 -0.669 1 97.94 101 GLN A O 1
ATOM 814 N N . ASN A 1 102 ? -11.07 16.781 0.835 1 97.75 102 ASN A N 1
ATOM 815 C CA . ASN A 1 102 ? -11.117 15.562 1.631 1 97.75 102 ASN A CA 1
ATOM 816 C C . ASN A 1 102 ? -11.859 15.773 2.943 1 97.75 102 ASN A C 1
ATOM 818 O O . ASN A 1 102 ? -11.875 14.891 3.807 1 97.75 102 ASN A O 1
ATOM 822 N N . LEU A 1 103 ? -12.5 16.922 3.137 1 98.38 103 LEU A N 1
ATOM 823 C CA . LEU A 1 103 ? -13.148 17.25 4.402 1 98.38 103 LEU A CA 1
ATOM 824 C C . LEU A 1 103 ? -14.664 17.172 4.27 1 98.38 103 LEU A C 1
ATOM 826 O O . LEU A 1 103 ? -15.195 17.25 3.16 1 98.38 103 LEU A O 1
ATOM 830 N N . LYS A 1 104 ? -15.273 16.984 5.383 1 98.19 104 LYS A N 1
ATOM 831 C CA . LYS A 1 104 ? -16.734 17 5.441 1 98.19 104 LYS A CA 1
ATOM 832 C C . LYS A 1 104 ? -17.25 18.375 5.84 1 98.19 104 LYS A C 1
ATOM 834 O O . LYS A 1 104 ? -16.797 18.953 6.82 1 98.19 104 LYS A O 1
ATOM 839 N N . ARG A 1 105 ? -18.266 18.812 5.227 1 97.62 105 ARG A N 1
ATOM 840 C CA . ARG A 1 105 ? -18.781 20.172 5.383 1 97.62 105 ARG A CA 1
ATOM 841 C C . ARG A 1 105 ? -19.359 20.375 6.781 1 97.62 105 ARG A C 1
ATOM 843 O O . ARG A 1 105 ? -19.406 21.5 7.27 1 97.62 105 ARG A O 1
ATOM 850 N N . ASN A 1 106 ? -19.766 19.344 7.371 1 97.38 106 ASN A N 1
ATOM 851 C CA . ASN A 1 106 ? -20.422 19.469 8.664 1 97.38 106 ASN A CA 1
ATOM 852 C C . ASN A 1 106 ? -19.438 19.312 9.812 1 97.38 106 ASN A C 1
ATOM 854 O O . ASN A 1 106 ? -19.828 19.141 10.969 1 97.38 106 ASN A O 1
ATOM 858 N N . SER A 1 107 ? -18.172 19.328 9.508 1 98.25 107 SER A N 1
ATOM 859 C CA . SER A 1 107 ? -17.141 19.141 10.523 1 98.25 107 SER A CA 1
ATOM 860 C C . SER A 1 107 ? -16.109 20.266 10.477 1 98.25 107 SER A C 1
ATOM 862 O O . SER A 1 107 ? -16.031 21 9.492 1 98.25 107 SER A O 1
ATOM 864 N N . SER A 1 108 ? -15.406 20.469 11.609 1 98.75 108 SER A N 1
ATOM 865 C CA . SER A 1 108 ? -14.281 21.391 11.734 1 98.75 108 SER A CA 1
ATOM 866 C C . SER A 1 108 ? -13 20.656 12.109 1 98.75 108 SER A C 1
ATOM 868 O O . SER A 1 108 ? -13.055 19.609 12.781 1 98.75 108 SER A O 1
ATOM 870 N N . TYR A 1 109 ? -11.867 21.25 11.641 1 98.94 109 TYR A N 1
ATOM 871 C CA . TYR A 1 109 ? -10.602 20.547 11.805 1 98.94 109 TYR A CA 1
ATOM 872 C C . TYR A 1 109 ? -9.508 21.5 12.281 1 98.94 109 TYR A C 1
ATOM 874 O O . TYR A 1 109 ? -9.289 22.562 11.68 1 98.94 109 TYR A O 1
ATOM 882 N N . PHE A 1 110 ? -8.828 21.047 13.297 1 98.94 110 PHE A N 1
ATOM 883 C CA . PHE A 1 110 ? -7.699 21.844 13.773 1 98.94 110 PHE A CA 1
ATOM 884 C C . PHE A 1 110 ? -6.578 21.859 12.742 1 98.94 110 PHE A C 1
ATOM 886 O O . PHE A 1 110 ? -6.27 20.844 12.125 1 98.94 110 PHE A O 1
ATOM 893 N N . LEU A 1 111 ? -6.043 22.984 12.57 1 98.94 111 LEU A N 1
ATOM 894 C CA . LEU A 1 111 ? -4.785 23.219 11.875 1 98.94 111 LEU A CA 1
ATOM 895 C C . LEU A 1 111 ? -3.623 23.297 12.852 1 98.94 111 LEU A C 1
ATOM 897 O O . LEU A 1 111 ? -3.832 23.5 14.055 1 98.94 111 LEU A O 1
ATOM 901 N N . GLY A 1 112 ? -2.402 23.141 12.312 1 98.88 112 GLY A N 1
ATOM 902 C CA . GLY A 1 112 ? -1.229 23.344 13.148 1 98.88 112 GLY A CA 1
ATOM 903 C C . GLY A 1 112 ? -0.898 24.812 13.367 1 98.88 112 GLY A C 1
ATOM 904 O O . GLY A 1 112 ? 0.275 25.188 13.406 1 98.88 112 GLY A O 1
ATOM 905 N N . LEU A 1 113 ? -1.885 25.594 13.484 1 98.69 113 LEU A N 1
ATOM 906 C CA . LEU A 1 113 ? -1.738 27.047 13.633 1 98.69 113 LEU A CA 1
ATOM 907 C C . LEU A 1 113 ? -2.305 27.516 14.969 1 98.69 113 LEU A C 1
ATOM 909 O O . LEU A 1 113 ? -3.447 27.188 15.312 1 98.69 113 LEU A O 1
ATOM 913 N N . SER A 1 114 ? -1.458 28.234 15.758 1 98.38 114 SER A N 1
ATOM 914 C CA . SER A 1 114 ? -1.906 28.734 17.047 1 98.38 114 SER A CA 1
ATOM 915 C C . SER A 1 114 ? -1.298 30.109 17.344 1 98.38 114 SER A C 1
ATOM 917 O O . SER A 1 114 ? -0.397 30.562 16.641 1 98.38 114 SER A O 1
ATOM 919 N N . ASP A 1 115 ? -1.928 30.75 18.312 1 97.56 115 ASP A N 1
ATOM 920 C CA . ASP A 1 115 ? -1.476 32.031 18.875 1 97.56 115 ASP A CA 1
ATOM 921 C C . ASP A 1 115 ? -1.331 31.922 20.391 1 97.56 115 ASP A C 1
ATOM 923 O O . ASP A 1 115 ? -2.154 32.469 21.141 1 97.56 115 ASP A O 1
ATOM 927 N N . PRO A 1 116 ? -0.224 31.391 20.859 1 94.25 116 PRO A N 1
ATOM 928 C CA . PRO A 1 116 ? -0.11 31.047 22.281 1 94.25 116 PRO A CA 1
ATOM 929 C C . PRO A 1 116 ? -0.186 32.281 23.188 1 94.25 116 PRO A C 1
ATOM 931 O O . PRO A 1 116 ? -0.63 32.188 24.328 1 94.25 116 PRO A O 1
ATOM 934 N N . GLU A 1 117 ? 0.132 33.469 22.719 1 93.06 117 GLU A N 1
ATOM 935 C CA . GLU A 1 117 ? 0.175 34.656 23.562 1 93.06 117 GLU A CA 1
ATOM 936 C C . GLU A 1 117 ? -1.115 35.469 23.453 1 93.06 117 GLU A C 1
ATOM 938 O O . GLU A 1 117 ? -1.334 36.406 24.219 1 93.06 117 GLU A O 1
ATOM 943 N N . GLY A 1 118 ? -1.931 35.156 22.516 1 92.44 118 GLY A N 1
ATOM 944 C CA . GLY A 1 118 ? -3.176 35.875 22.312 1 92.44 118 GLY A CA 1
ATOM 945 C C . GLY A 1 118 ? -2.967 37.281 21.828 1 92.44 118 GLY A C 1
ATOM 946 O O . GLY A 1 118 ? -3.678 38.219 22.25 1 92.44 118 GLY A O 1
ATOM 947 N N . ARG A 1 119 ? -1.938 37.562 21.094 1 92.94 119 ARG A N 1
ATOM 948 C CA . ARG A 1 119 ? -1.617 38.906 20.578 1 92.94 119 ARG A CA 1
ATOM 949 C C . ARG A 1 119 ? -1.575 38.906 19.062 1 92.94 119 ARG A C 1
ATOM 951 O O . ARG A 1 119 ? -0.868 39.719 18.453 1 92.94 119 ARG A O 1
ATOM 958 N N . ARG A 1 120 ? -2.139 37.875 18.469 1 92.5 120 ARG A N 1
ATOM 959 C CA . ARG A 1 120 ? -2.238 37.719 17.031 1 92.5 120 ARG A CA 1
ATOM 960 C C . ARG A 1 120 ? -0.875 37.406 16.406 1 92.5 120 ARG A C 1
ATOM 962 O O . ARG A 1 120 ? -0.566 37.906 15.312 1 92.5 120 ARG A O 1
ATOM 969 N N . HIS A 1 121 ? -0.093 36.812 17.188 1 94.81 121 HIS A N 1
ATOM 970 C CA . HIS A 1 121 ? 1.153 36.281 16.656 1 94.81 121 HIS A CA 1
ATOM 971 C C . HIS A 1 121 ? 1.012 34.781 16.344 1 94.81 121 HIS A C 1
ATOM 973 O O . HIS A 1 121 ? 1.485 33.938 17.094 1 94.81 121 HIS A O 1
ATOM 979 N N . TRP A 1 122 ? 0.455 34.594 15.227 1 97.69 122 TRP A N 1
ATOM 980 C CA . TRP A 1 122 ? 0.156 33.219 14.797 1 97.69 122 TRP A CA 1
ATOM 981 C C . TRP A 1 122 ? 1.432 32.469 14.414 1 97.69 122 TRP A C 1
ATOM 983 O O . TRP A 1 122 ? 2.322 33.031 13.781 1 97.69 122 TRP A O 1
ATOM 993 N N . GLN A 1 123 ? 1.47 31.188 14.867 1 97.5 123 GLN A N 1
ATOM 994 C CA . GLN A 1 123 ? 2.648 30.375 14.625 1 97.5 123 GLN A CA 1
ATOM 995 C C . GLN A 1 123 ? 2.254 28.953 14.195 1 97.5 123 GLN A C 1
ATOM 997 O O . GLN A 1 123 ? 1.33 28.359 14.766 1 97.5 123 GLN A O 1
ATOM 1002 N N . TRP A 1 124 ? 3.004 28.547 13.195 1 98 124 TRP A N 1
ATOM 1003 C CA . TRP A 1 124 ? 2.836 27.156 12.789 1 98 124 TRP A CA 1
ATOM 1004 C C . TRP A 1 124 ? 3.574 26.234 13.742 1 98 124 TRP A C 1
ATOM 1006 O O . TRP A 1 124 ? 4.656 26.562 14.234 1 98 124 TRP A O 1
ATOM 1016 N N . VAL A 1 125 ? 3.076 25.047 13.914 1 97.75 125 VAL A N 1
ATOM 1017 C CA . VAL A 1 125 ? 3.568 24.094 14.914 1 97.75 125 VAL A CA 1
ATOM 1018 C C . VAL A 1 125 ? 4.973 23.625 14.531 1 97.75 125 VAL A C 1
ATOM 1020 O O . VAL A 1 125 ? 5.77 23.281 15.406 1 97.75 125 VAL A O 1
ATOM 1023 N N . ASP A 1 126 ? 5.277 23.578 13.234 1 95.31 126 ASP A N 1
ATOM 1024 C CA . ASP A 1 126 ? 6.59 23.109 12.812 1 95.31 126 ASP A CA 1
ATOM 1025 C C . ASP A 1 126 ? 7.562 24.266 12.633 1 95.31 126 ASP A C 1
ATOM 1027 O O . ASP A 1 126 ? 8.633 24.094 12.047 1 95.31 126 ASP A O 1
ATOM 1031 N N . GLN A 1 127 ? 7.184 25.453 12.953 1 94.75 127 GLN A N 1
ATOM 1032 C CA . GLN A 1 127 ? 8.008 26.656 12.969 1 94.75 127 GLN A CA 1
ATOM 1033 C C . GLN A 1 127 ? 8.172 27.234 11.562 1 94.75 127 GLN A C 1
ATOM 1035 O O . GLN A 1 127 ? 9.016 28.094 11.344 1 94.75 127 GLN A O 1
ATOM 1040 N N . THR A 1 128 ? 7.418 26.641 10.641 1 95.31 128 THR A N 1
ATOM 1041 C CA . THR A 1 128 ? 7.336 27.328 9.352 1 95.31 128 THR A CA 1
ATOM 1042 C C . THR A 1 128 ? 6.922 28.781 9.531 1 95.31 128 THR A C 1
ATOM 1044 O O . THR A 1 128 ? 6.031 29.094 10.328 1 95.31 128 THR A O 1
ATOM 1047 N N . PRO A 1 129 ? 7.555 29.656 8.812 1 95.19 129 PRO A N 1
ATOM 1048 C CA . PRO A 1 129 ? 7.176 31.078 8.953 1 95.19 129 PRO A CA 1
ATOM 1049 C C . PRO A 1 129 ? 5.727 31.344 8.547 1 95.19 129 PRO A C 1
ATOM 1051 O O . PRO A 1 129 ? 5.254 30.797 7.547 1 95.19 129 PRO A O 1
ATOM 1054 N N . TYR A 1 130 ? 5.152 32.156 9.367 1 95.62 130 TYR A N 1
ATOM 1055 C CA . TYR A 1 130 ? 3.787 32.562 9.078 1 95.62 130 TYR A CA 1
ATOM 1056 C C . TYR A 1 130 ? 3.76 33.594 7.938 1 95.62 130 TYR A C 1
ATOM 1058 O O . TYR A 1 130 ? 4.344 34.656 8.047 1 95.62 130 TYR A O 1
ATOM 1066 N N . ASN A 1 131 ? 3.135 33.156 6.848 1 94.5 131 ASN A N 1
ATOM 1067 C CA . ASN A 1 131 ? 3.016 34.031 5.676 1 94.5 131 ASN A CA 1
ATOM 1068 C C . ASN A 1 131 ? 1.586 34.531 5.492 1 94.5 131 ASN A C 1
ATOM 1070 O O . ASN A 1 131 ? 0.693 33.75 5.137 1 94.5 131 ASN A O 1
ATOM 1074 N N . GLU A 1 132 ? 1.426 35.812 5.59 1 92.44 132 GLU A N 1
ATOM 1075 C CA . GLU A 1 132 ? 0.096 36.438 5.531 1 92.44 132 GLU A CA 1
ATOM 1076 C C . GLU A 1 132 ? -0.511 36.281 4.137 1 92.44 132 GLU A C 1
ATOM 1078 O O . GLU A 1 132 ? -1.729 36.375 3.973 1 92.44 132 GLU A O 1
ATOM 1083 N N . ASN A 1 133 ? 0.368 36.031 3.215 1 92.94 133 ASN A N 1
ATOM 1084 C CA . ASN A 1 133 ? -0.109 35.938 1.841 1 92.94 133 ASN A CA 1
ATOM 1085 C C . ASN A 1 133 ? -0.678 34.562 1.551 1 92.94 133 ASN A C 1
ATOM 1087 O O . ASN A 1 133 ? -1.31 34.344 0.514 1 92.94 133 ASN A O 1
ATOM 1091 N N . VAL A 1 134 ? -0.315 33.625 2.486 1 94.19 134 VAL A N 1
ATOM 1092 C CA . VAL A 1 134 ? -0.853 32.281 2.332 1 94.19 134 VAL A CA 1
ATOM 1093 C C . VAL A 1 134 ? -1.721 31.922 3.539 1 94.19 134 VAL A C 1
ATOM 1095 O O . VAL A 1 134 ? -1.369 31.031 4.332 1 94.19 134 VAL A O 1
ATOM 1098 N N . THR A 1 135 ? -2.705 32.656 3.723 1 96.88 135 THR A N 1
ATOM 1099 C CA . THR A 1 135 ? -3.711 32.406 4.75 1 96.88 135 THR A CA 1
ATOM 1100 C C . THR A 1 135 ? -5.113 32.438 4.152 1 96.88 135 THR A C 1
ATOM 1102 O O . THR A 1 135 ? -5.371 33.156 3.182 1 96.88 135 THR A O 1
ATOM 1105 N N . PHE A 1 136 ? -5.992 31.688 4.773 1 98.19 136 PHE A N 1
ATOM 1106 C CA . PHE A 1 136 ? -7.316 31.516 4.188 1 98.19 136 PHE A CA 1
ATOM 1107 C C . PHE A 1 136 ? -8.406 31.688 5.242 1 98.19 136 PHE A C 1
ATOM 1109 O O . PHE A 1 136 ? -9.281 30.844 5.387 1 98.19 136 PHE A O 1
ATOM 1116 N N . TRP A 1 137 ? -8.289 32.812 5.891 1 98.12 137 TRP A N 1
ATOM 1117 C CA . TRP A 1 137 ? -9.234 33.156 6.953 1 98.12 137 TRP A CA 1
ATOM 1118 C C . TRP A 1 137 ? -10.609 33.469 6.379 1 98.12 137 TRP A C 1
ATOM 1120 O O . TRP A 1 137 ? -10.711 34.094 5.32 1 98.12 137 TRP A O 1
ATOM 1130 N N . HIS A 1 138 ? -11.609 33.031 7.125 1 98.31 138 HIS A N 1
ATOM 1131 C CA . HIS A 1 138 ? -12.93 33.594 6.832 1 98.31 138 HIS A CA 1
ATOM 1132 C C . HIS A 1 138 ? -12.945 35.094 6.988 1 98.31 138 HIS A C 1
ATOM 1134 O O . HIS A 1 138 ? -12.148 35.656 7.75 1 98.31 138 HIS A O 1
ATOM 1140 N N . ARG A 1 139 ? -13.93 35.625 6.223 1 97.06 139 ARG A N 1
ATOM 1141 C CA . ARG A 1 139 ? -14.117 37.062 6.414 1 97.06 139 ARG A CA 1
ATOM 1142 C C . ARG A 1 139 ? -14.398 37.406 7.875 1 97.06 139 ARG A C 1
ATOM 1144 O O . ARG A 1 139 ? -15.242 36.75 8.508 1 97.06 139 ARG A O 1
ATOM 1151 N N . GLY A 1 140 ? -13.562 38.344 8.43 1 96.94 140 GLY A N 1
ATOM 1152 C CA . GLY A 1 140 ? -13.766 38.781 9.805 1 96.94 140 GLY A CA 1
ATOM 1153 C C . GLY A 1 140 ? -12.961 38 10.812 1 96.94 140 GLY A C 1
ATOM 1154 O O . GLY A 1 140 ? -12.969 38.312 12.008 1 96.94 140 GLY A O 1
ATOM 1155 N N . GLU A 1 141 ? -12.344 36.938 10.344 1 97.25 141 GLU A N 1
ATOM 1156 C CA . GLU A 1 141 ? -11.531 36.125 11.234 1 97.25 141 GLU A CA 1
ATOM 1157 C C . GLU A 1 141 ? -10.047 36.438 11.086 1 97.25 141 GLU A C 1
ATOM 1159 O O . GLU A 1 141 ? -9.609 36.875 10.023 1 97.25 141 GLU A O 1
ATOM 1164 N N . PRO A 1 142 ? -9.18 36.156 12.047 1 97.31 142 PRO A N 1
ATOM 1165 C CA . PRO A 1 142 ? -9.562 35.844 13.422 1 97.31 142 PRO A CA 1
ATOM 1166 C C . PRO A 1 142 ? -10.227 37.031 14.141 1 97.31 142 PRO A C 1
ATOM 1168 O O . PRO A 1 142 ? -9.859 38.188 13.898 1 97.31 142 PRO A O 1
ATOM 1171 N N . ASN A 1 143 ? -11.188 36.844 15.094 1 96.62 143 ASN A N 1
ATOM 1172 C CA . ASN A 1 143 ? -11.984 37.938 15.617 1 96.62 143 ASN A CA 1
ATOM 1173 C C . ASN A 1 143 ? -11.961 37.969 17.141 1 96.62 143 ASN A C 1
ATOM 1175 O O . ASN A 1 143 ? -12.531 38.875 17.75 1 96.62 143 ASN A O 1
ATOM 1179 N N . ASN A 1 144 ? -11.414 37.031 17.812 1 96.5 144 ASN A N 1
ATOM 1180 C CA . ASN A 1 144 ? -11.406 36.938 19.266 1 96.5 144 ASN A CA 1
ATOM 1181 C C . ASN A 1 144 ? -10.016 36.562 19.797 1 96.5 144 ASN A C 1
ATOM 1183 O O . ASN A 1 144 ? -9.484 35.5 19.484 1 96.5 144 ASN A O 1
ATOM 1187 N N . LEU A 1 145 ? -9.445 37.375 20.625 1 95.19 145 LEU A N 1
ATOM 1188 C CA . LEU A 1 145 ? -8.086 37.219 21.125 1 95.19 145 LEU A CA 1
ATOM 1189 C C . LEU A 1 145 ? -7.996 36 22.062 1 95.19 145 LEU A C 1
ATOM 1191 O O . LEU A 1 145 ? -6.914 35.469 22.266 1 95.19 145 LEU A O 1
ATOM 1195 N N . ASP A 1 146 ? -9.117 35.688 22.656 1 96.06 146 ASP A N 1
ATOM 1196 C CA . ASP A 1 146 ? -9.141 34.531 23.547 1 96.06 146 ASP A CA 1
ATOM 1197 C C . ASP A 1 146 ? -9.148 33.219 22.781 1 96.06 146 ASP A C 1
ATOM 1199 O O . ASP A 1 146 ? -8.883 32.156 23.344 1 96.06 146 ASP A O 1
ATOM 1203 N N . GLU A 1 147 ? -9.508 33.312 21.547 1 97.88 147 GLU A N 1
ATOM 1204 C CA . GLU A 1 147 ? -9.445 32.156 20.641 1 97.88 147 GLU A CA 1
ATOM 1205 C C . GLU A 1 147 ? -8.062 32.031 20.016 1 97.88 147 GLU A C 1
ATOM 1207 O O . GLU A 1 147 ? -7.738 32.75 19.062 1 97.88 147 GLU A O 1
ATOM 1212 N N . ARG A 1 148 ? -7.316 31.016 20.469 1 98.19 148 ARG A N 1
ATOM 1213 C CA . ARG A 1 148 ? -5.883 31.031 20.219 1 98.19 148 ARG A CA 1
ATOM 1214 C C . ARG A 1 148 ? -5.492 29.906 19.266 1 98.19 148 ARG A C 1
ATOM 1216 O O . ARG A 1 148 ? -4.309 29.688 18.984 1 98.19 148 ARG A O 1
ATOM 1223 N N . CYS A 1 149 ? -6.461 29.141 18.797 1 98.81 149 CYS A N 1
ATOM 1224 C CA . CYS A 1 149 ? -6.199 28.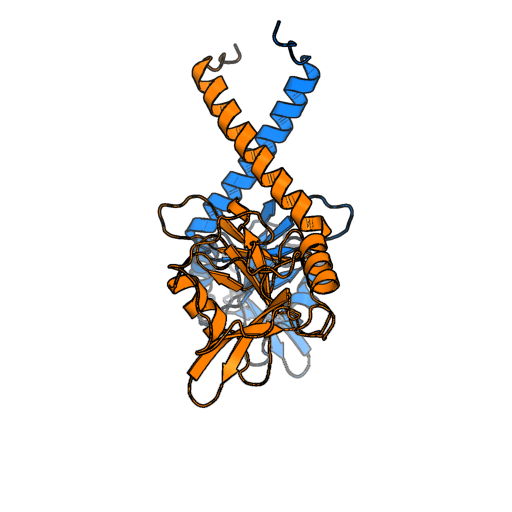062 17.859 1 98.81 149 CYS A CA 1
ATOM 1225 C C . CYS A 1 149 ? -7.031 28.219 16.594 1 98.81 149 CYS A C 1
ATOM 1227 O O . CYS A 1 149 ? -8.086 28.859 16.609 1 98.81 149 CYS A O 1
ATOM 1229 N N . ALA A 1 150 ? -6.52 27.672 15.516 1 98.81 150 ALA A N 1
ATOM 1230 C CA . ALA A 1 150 ? -7.199 27.828 14.234 1 98.81 150 ALA A CA 1
ATOM 1231 C C . ALA A 1 150 ? -7.801 26.5 13.766 1 98.81 150 ALA A C 1
ATOM 1233 O O . ALA A 1 150 ? -7.191 25.438 13.938 1 98.81 150 ALA A O 1
ATOM 1234 N N . ILE A 1 151 ? -8.938 26.578 13.18 1 98.88 151 ILE A N 1
ATOM 1235 C CA . ILE A 1 151 ? -9.586 25.453 12.523 1 98.88 151 ILE A CA 1
ATOM 1236 C C . ILE A 1 151 ? -9.906 25.812 11.07 1 98.88 151 ILE A C 1
ATOM 1238 O O . ILE A 1 151 ? -9.844 26.984 10.695 1 98.88 151 ILE A O 1
ATOM 1242 N N . ILE A 1 152 ? -10.148 24.844 10.312 1 98.88 152 ILE A N 1
ATOM 1243 C CA . ILE A 1 152 ? -10.75 25.016 8.992 1 98.88 152 ILE A CA 1
ATOM 1244 C C . ILE A 1 152 ? -12.18 24.469 9.016 1 98.88 152 ILE A C 1
ATOM 1246 O O . ILE A 1 152 ? -12.438 23.391 9.555 1 98.88 152 ILE A O 1
ATOM 1250 N N . ASN A 1 153 ? -13.07 25.219 8.539 1 98.69 153 ASN A N 1
ATOM 1251 C CA . ASN A 1 153 ? -14.469 24.812 8.492 1 98.69 153 ASN A CA 1
ATOM 1252 C C . ASN A 1 153 ? -15.203 25.438 7.312 1 98.69 153 ASN A C 1
ATOM 1254 O O . ASN A 1 153 ? -14.648 26.297 6.617 1 98.69 153 ASN A O 1
ATOM 1258 N N . PHE A 1 154 ? -16.375 24.875 7.078 1 98.69 154 PHE A N 1
ATOM 1259 C CA . PHE A 1 154 ? -17.203 25.328 5.977 1 98.69 154 PHE A CA 1
ATOM 1260 C C . PHE A 1 154 ? -18.312 26.25 6.48 1 98.69 154 PHE A C 1
ATOM 1262 O O . PHE A 1 154 ? -18.938 25.969 7.504 1 98.69 154 PHE A O 1
ATOM 1269 N N . ARG A 1 155 ? -18.5 27.359 5.773 1 97.25 155 ARG A N 1
ATOM 1270 C CA . ARG A 1 155 ? -19.641 28.25 5.992 1 97.25 155 ARG A CA 1
ATOM 1271 C C . ARG A 1 155 ? -20.484 28.391 4.73 1 97.25 155 ARG A C 1
ATOM 1273 O O . ARG A 1 155 ? -19.953 28.625 3.645 1 97.25 155 ARG A O 1
ATOM 1280 N N . SER A 1 156 ? -21.719 28.266 4.844 1 94.88 156 SER A N 1
ATOM 1281 C CA . SER A 1 156 ? -22.641 28.219 3.709 1 94.88 156 SER A CA 1
ATOM 1282 C C . SER A 1 156 ? -22.391 29.391 2.762 1 94.88 156 SER A C 1
ATOM 1284 O O . SER A 1 156 ? -22.406 29.219 1.541 1 94.88 156 SER A O 1
ATOM 1286 N N . LEU A 1 157 ? -22.062 30.609 3.178 1 91.69 157 LEU A N 1
ATOM 1287 C CA . LEU A 1 157 ? -21.922 31.797 2.336 1 91.69 157 LEU A CA 1
ATOM 1288 C C . LEU A 1 157 ? -20.469 31.953 1.88 1 91.69 157 LEU A C 1
ATOM 1290 O O . LEU A 1 157 ? -20.219 32.5 0.805 1 91.69 157 LEU A O 1
ATOM 1294 N N . GLU A 1 158 ? -19.5 31.422 2.559 1 95.31 158 GLU A N 1
ATOM 1295 C CA . GLU A 1 158 ? -18.094 31.688 2.305 1 95.31 158 GLU A CA 1
ATOM 1296 C C . GLU A 1 158 ? -17.359 30.422 1.882 1 95.31 158 GLU A C 1
ATOM 1298 O O . GLU A 1 158 ? -16.219 30.484 1.414 1 95.31 158 GLU A O 1
ATOM 1303 N N . GLU A 1 159 ? -18.031 29.281 2.08 1 97 159 GLU A N 1
ATOM 1304 C CA . GLU A 1 159 ? -17.422 27.984 1.798 1 97 159 GLU A CA 1
ATOM 1305 C C . GLU A 1 159 ? -16.344 27.656 2.816 1 97 159 GLU A C 1
ATOM 1307 O O . GLU A 1 159 ? -16.578 27.719 4.027 1 97 159 GLU A O 1
ATOM 1312 N N . TRP A 1 160 ? -15.203 27.219 2.332 1 98.56 160 TRP A N 1
ATOM 1313 C CA . TRP A 1 160 ? -14.172 26.766 3.266 1 98.56 160 TRP A CA 1
ATOM 1314 C C . TRP A 1 160 ? -13.258 27.922 3.66 1 98.56 160 TRP A C 1
ATOM 1316 O O . TRP A 1 160 ? -12.898 28.75 2.824 1 98.56 160 TRP A O 1
ATOM 1326 N N . GLY A 1 161 ? -12.875 27.984 4.941 1 98.62 161 GLY A N 1
ATOM 1327 C CA . GLY A 1 161 ? -11.945 28.969 5.461 1 98.62 161 GLY A CA 1
ATOM 1328 C C . GLY A 1 161 ? -11.477 28.672 6.867 1 98.62 161 GLY A C 1
ATOM 1329 O O . GLY A 1 161 ? -11.906 27.688 7.477 1 98.62 161 GLY A O 1
ATOM 1330 N N . TRP A 1 162 ? -10.5 29.547 7.34 1 98.75 162 TRP A N 1
ATOM 1331 C CA . TRP A 1 162 ? -9.969 29.359 8.688 1 98.75 162 TRP A CA 1
ATOM 1332 C C . TRP A 1 162 ? -10.781 30.172 9.703 1 98.75 162 TRP A C 1
ATOM 1334 O O . TRP A 1 162 ? -11.391 31.188 9.352 1 98.75 162 TRP A O 1
ATOM 1344 N N . ASN A 1 163 ? -10.859 29.672 10.938 1 98.62 163 ASN A N 1
ATOM 1345 C CA . ASN A 1 163 ? -11.555 30.312 12.039 1 98.62 163 ASN A CA 1
ATOM 1346 C C . ASN A 1 163 ? -10.805 30.141 13.359 1 98.62 163 ASN A C 1
ATOM 1348 O O . ASN A 1 163 ? -10.312 29.047 13.648 1 98.62 163 ASN A O 1
ATOM 1352 N N . ASP A 1 164 ? -10.641 31.234 14.086 1 98.5 164 ASP A N 1
ATOM 1353 C CA . ASP A 1 164 ? -10.031 31.094 15.406 1 98.5 164 ASP A CA 1
ATOM 1354 C C . ASP A 1 164 ? -11.047 30.547 16.406 1 98.5 164 ASP A C 1
ATOM 1356 O O . ASP A 1 164 ? -12.211 30.938 16.406 1 98.5 164 ASP A O 1
ATOM 1360 N N . VAL A 1 165 ? -10.578 29.609 17.219 1 98.56 165 VAL A N 1
ATOM 1361 C CA . VAL A 1 165 ? -11.43 28.984 18.234 1 98.56 165 VAL A CA 1
ATOM 1362 C C . VAL A 1 165 ? -10.641 28.812 19.531 1 98.56 165 VAL A C 1
ATOM 1364 O O . VAL A 1 165 ? -9.422 29 19.562 1 98.56 165 VAL A O 1
ATOM 1367 N N . HIS A 1 166 ? -11.438 28.547 20.641 1 98.44 166 HIS A N 1
ATOM 1368 C CA . HIS A 1 166 ? -10.766 28.141 21.859 1 98.44 166 HIS A CA 1
ATOM 1369 C C . HIS A 1 166 ? -10.07 26.797 21.703 1 98.44 166 HIS A C 1
ATOM 1371 O O . HIS A 1 166 ? -10.656 25.844 21.188 1 98.44 166 HIS A O 1
ATOM 1377 N N . CYS A 1 167 ? -8.891 26.688 22.25 1 98.5 167 CYS A N 1
ATOM 1378 C CA . CYS A 1 167 ? -8.031 25.516 22.031 1 98.5 167 CYS A CA 1
ATOM 1379 C C . CYS A 1 167 ? -8.609 24.281 22.703 1 98.5 167 CYS A C 1
ATOM 1381 O O . CYS A 1 167 ? -8.336 23.156 22.281 1 98.5 167 CYS A O 1
ATOM 1383 N N . HIS A 1 168 ? -9.414 24.484 23.703 1 98.25 168 HIS A N 1
ATOM 1384 C CA . HIS A 1 168 ? -9.859 23.359 24.516 1 98.25 168 HIS A CA 1
ATOM 1385 C C . HIS A 1 168 ? -11.148 22.766 23.969 1 98.25 168 HIS A C 1
ATOM 1387 O O . HIS A 1 168 ? -11.562 21.672 24.375 1 98.25 168 HIS A O 1
ATOM 1393 N N . VAL A 1 169 ? -11.836 23.531 23.062 1 98.38 169 VAL A N 1
ATOM 1394 C CA . VAL A 1 169 ? -13.062 23 22.469 1 98.38 169 VAL A CA 1
ATOM 1395 C C . VAL A 1 169 ? -12.727 21.875 21.5 1 98.38 169 VAL A C 1
ATOM 1397 O O . VAL A 1 169 ? -11.945 22.062 20.562 1 98.38 169 VAL A O 1
ATOM 1400 N N . PRO A 1 170 ? -13.281 20.719 21.672 1 98.75 170 PRO A N 1
ATOM 1401 C CA . PRO A 1 170 ? -12.914 19.562 20.844 1 98.75 170 PRO A CA 1
ATOM 1402 C C . PRO A 1 170 ? -13.32 19.719 19.375 1 98.75 170 PRO A C 1
ATOM 1404 O O . PRO A 1 170 ? -14.453 20.109 19.094 1 98.75 170 PRO A O 1
ATOM 1407 N N . GLN A 1 171 ? -12.36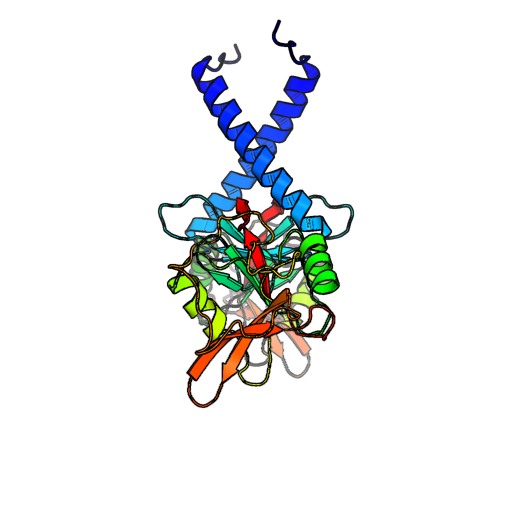7 19.516 18.469 1 98.81 171 GLN A N 1
ATOM 1408 C CA . GLN A 1 171 ? -12.547 19.453 17.016 1 98.81 171 GLN A CA 1
ATOM 1409 C C . GLN A 1 171 ? -11.812 18.25 16.422 1 98.81 171 GLN A C 1
ATOM 1411 O O . GLN A 1 171 ? -10.984 17.641 17.078 1 98.81 171 GLN A O 1
ATOM 1416 N N . LYS A 1 172 ? -12.227 17.891 15.203 1 98.88 172 LYS A N 1
ATOM 1417 C CA . LYS A 1 172 ? -11.375 16.969 14.461 1 98.88 172 LYS A CA 1
ATOM 1418 C C . LYS A 1 172 ? -10.047 17.625 14.078 1 98.88 172 LYS A C 1
ATOM 1420 O O . LYS A 1 172 ? -9.82 18.797 14.383 1 98.88 172 LYS A O 1
ATOM 1425 N N . SER A 1 173 ? -9.156 16.844 13.562 1 98.88 173 SER A N 1
ATOM 1426 C CA . SER A 1 173 ? -7.84 17.391 13.242 1 98.88 173 SER A CA 1
ATOM 1427 C C . SER A 1 173 ? -7.305 16.797 11.938 1 98.88 173 SER A C 1
ATOM 1429 O O . SER A 1 173 ? -7.82 15.805 11.438 1 98.88 173 SER A O 1
ATOM 1431 N N . ILE A 1 174 ? -6.359 17.469 11.344 1 98.94 174 ILE A N 1
ATOM 1432 C CA . ILE A 1 174 ? -5.633 17.016 10.164 1 98.94 174 ILE A CA 1
ATOM 1433 C C . ILE A 1 174 ? -4.148 16.891 10.484 1 98.94 174 ILE A C 1
ATOM 1435 O O . ILE A 1 174 ? -3.512 17.859 10.906 1 98.94 174 ILE A O 1
ATOM 1439 N N . CYS A 1 175 ? -3.648 15.68 10.305 1 98.81 175 CYS A N 1
ATOM 1440 C CA . CYS A 1 175 ? -2.221 15.445 10.484 1 98.81 175 CYS A CA 1
ATOM 1441 C C . CYS A 1 175 ? -1.497 15.453 9.141 1 98.81 175 CYS A C 1
ATOM 1443 O O . CYS A 1 175 ? -2.059 15.039 8.125 1 98.81 175 CYS A O 1
ATOM 1445 N N . LYS A 1 176 ? -0.274 15.883 9.195 1 98.62 176 LYS A N 1
ATOM 1446 C CA . LYS A 1 176 ? 0.582 15.938 8.008 1 98.62 176 LYS A CA 1
ATOM 1447 C C . LYS A 1 176 ? 1.98 15.406 8.32 1 98.62 176 LYS A C 1
ATOM 1449 O O . LYS A 1 176 ? 2.551 15.727 9.367 1 98.62 176 LYS A O 1
ATOM 1454 N N . MET A 1 177 ? 2.49 14.562 7.449 1 96.69 177 MET A N 1
ATOM 1455 C CA . MET A 1 177 ? 3.881 14.125 7.527 1 96.69 177 MET A CA 1
ATOM 1456 C C . MET A 1 177 ? 4.508 14.055 6.137 1 96.69 177 MET A C 1
ATOM 1458 O O . MET A 1 177 ? 3.793 14.031 5.133 1 96.69 177 MET A O 1
ATOM 1462 N N . LYS A 1 178 ? 5.824 14.047 6.172 1 95.25 178 LYS A N 1
ATOM 1463 C CA . LYS A 1 178 ? 6.539 13.898 4.906 1 95.25 178 LYS A CA 1
ATOM 1464 C C . LYS A 1 178 ? 6.473 12.453 4.406 1 95.25 178 LYS A C 1
ATOM 1466 O O . LYS A 1 178 ? 6.473 11.516 5.207 1 95.25 178 LYS A O 1
ATOM 1471 N N . LYS A 1 179 ? 6.445 12.336 3.078 1 94.25 179 LYS A N 1
ATOM 1472 C CA . LYS A 1 179 ? 6.5 11.008 2.48 1 94.25 179 LYS A CA 1
ATOM 1473 C C . LYS A 1 179 ? 7.805 10.297 2.83 1 94.25 179 LYS A C 1
ATOM 1475 O O . LYS A 1 179 ? 8.812 10.945 3.115 1 94.25 179 LYS A O 1
ATOM 1480 N N . ILE A 1 180 ? 7.668 8.992 2.818 1 90.19 180 ILE A N 1
ATOM 1481 C CA . ILE A 1 180 ? 8.859 8.156 2.951 1 90.19 180 ILE A CA 1
ATOM 1482 C C . ILE A 1 180 ? 9.328 7.707 1.571 1 90.19 180 ILE A C 1
ATOM 1484 O O . ILE A 1 180 ? 8.562 7.113 0.809 1 90.19 180 ILE A O 1
ATOM 1488 N N . TYR A 1 181 ? 10.617 8.031 1.307 1 87.25 181 TYR A N 1
ATOM 1489 C CA . TYR A 1 181 ? 11.164 7.672 0.003 1 87.25 181 TYR A CA 1
ATOM 1490 C C . TYR A 1 181 ? 12.117 6.488 0.12 1 87.25 181 TYR A C 1
ATOM 1492 O O . TYR A 1 181 ? 12.984 6.465 0.995 1 87.25 181 TYR A O 1
ATOM 1500 N N . ILE A 1 182 ? 11.898 5.523 -0.745 1 82.38 182 ILE A N 1
ATOM 1501 C CA . ILE A 1 182 ? 12.75 4.344 -0.705 1 82.38 182 ILE A CA 1
ATOM 1502 C C . ILE A 1 182 ? 13.172 3.961 -2.123 1 82.38 182 ILE A C 1
ATOM 1504 O O . ILE A 1 182 ? 12.469 4.273 -3.088 1 82.38 182 ILE A O 1
ATOM 1508 N N . MET B 1 1 ? 41.938 13.109 13.258 1 30.7 1 MET B N 1
ATOM 1509 C CA . MET B 1 1 ? 42.062 11.656 13.188 1 30.7 1 MET B CA 1
ATOM 1510 C C . MET B 1 1 ? 40.719 10.992 12.969 1 30.7 1 MET B C 1
ATOM 1512 O O . MET B 1 1 ? 39.812 11.133 13.797 1 30.7 1 MET B O 1
ATOM 1516 N N . VAL B 1 2 ? 40.375 10.742 11.758 1 42.75 2 VAL B N 1
ATOM 1517 C CA . VAL B 1 2 ? 39.125 10.055 11.391 1 42.75 2 VAL B CA 1
ATOM 1518 C C . VAL B 1 2 ? 39.094 8.672 12.039 1 42.75 2 VAL B C 1
ATOM 1520 O O . VAL B 1 2 ? 40.062 7.898 11.914 1 42.75 2 VAL B O 1
ATOM 1523 N N . PRO B 1 3 ? 38.312 8.555 13.047 1 41.81 3 PRO B N 1
ATOM 1524 C CA . PRO B 1 3 ? 38.406 7.219 13.641 1 41.81 3 PRO B CA 1
ATOM 1525 C C . PRO B 1 3 ? 38.344 6.102 12.602 1 41.81 3 PRO B C 1
ATOM 1527 O O . PRO B 1 3 ? 37.5 6.133 11.703 1 41.81 3 PRO B O 1
ATOM 1530 N N . GLU B 1 4 ? 39.344 5.395 12.367 1 44.22 4 GLU B N 1
ATOM 1531 C CA . GLU B 1 4 ? 39.375 4.191 11.547 1 44.22 4 GLU B CA 1
ATOM 1532 C C . GLU B 1 4 ? 38.375 3.15 12.016 1 44.22 4 GLU B C 1
ATOM 1534 O O . GLU B 1 4 ? 38.406 2.719 13.172 1 44.22 4 GLU B O 1
ATOM 1539 N N . GLU B 1 5 ? 37.188 3.225 11.461 1 50.78 5 GLU B N 1
ATOM 1540 C CA . GLU B 1 5 ? 36.281 2.137 11.789 1 50.78 5 GLU B CA 1
ATOM 1541 C C . GLU B 1 5 ? 37 0.785 11.734 1 50.78 5 GLU B C 1
ATOM 1543 O O . GLU B 1 5 ? 37.781 0.525 10.828 1 50.78 5 GLU B O 1
ATOM 1548 N N . GLU B 1 6 ? 36.906 0.111 12.75 1 55.09 6 GLU B N 1
ATOM 1549 C CA . GLU B 1 6 ? 37.531 -1.208 12.844 1 55.09 6 GLU B CA 1
ATOM 155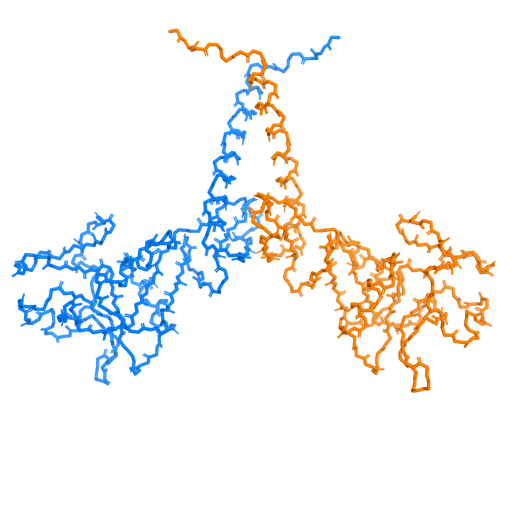0 C C . GLU B 1 6 ? 37.094 -2.111 11.695 1 55.09 6 GLU B C 1
ATOM 1552 O O . GLU B 1 6 ? 35.969 -1.982 11.195 1 55.09 6 GLU B O 1
ATOM 1557 N N . PRO B 1 7 ? 37.938 -2.947 11.242 1 54.53 7 PRO B N 1
ATOM 1558 C CA . PRO B 1 7 ? 37.688 -3.857 10.125 1 54.53 7 PRO B CA 1
ATOM 1559 C C . PRO B 1 7 ? 36.375 -4.625 10.266 1 54.53 7 PRO B C 1
ATOM 1561 O O . PRO B 1 7 ? 35.688 -4.879 9.273 1 54.53 7 PRO B O 1
ATOM 1564 N N . GLN B 1 8 ? 36.031 -4.977 11.492 1 53.44 8 GLN B N 1
ATOM 1565 C CA . GLN B 1 8 ? 34.812 -5.703 11.734 1 53.44 8 GLN B CA 1
ATOM 1566 C C . GLN B 1 8 ? 33.594 -4.812 11.477 1 53.44 8 GLN B C 1
ATOM 1568 O O . GLN B 1 8 ? 32.594 -5.27 10.938 1 53.44 8 GLN B O 1
ATOM 1573 N N . ASP B 1 9 ? 33.656 -3.609 12 1 52.09 9 ASP B N 1
ATOM 1574 C CA . ASP B 1 9 ? 32.594 -2.656 11.773 1 52.09 9 ASP B CA 1
ATOM 1575 C C . ASP B 1 9 ? 32.406 -2.371 10.281 1 52.09 9 ASP B C 1
ATOM 1577 O O . ASP B 1 9 ? 31.281 -2.217 9.805 1 52.09 9 ASP B O 1
ATOM 1581 N N . ARG B 1 10 ? 33.469 -2.42 9.672 1 51.91 10 ARG B N 1
ATOM 1582 C CA . ARG B 1 10 ? 33.469 -2.221 8.227 1 51.91 10 ARG B CA 1
ATOM 1583 C C . ARG B 1 10 ? 32.781 -3.379 7.508 1 51.91 10 ARG B C 1
ATOM 1585 O O . ARG B 1 10 ? 32.031 -3.164 6.555 1 51.91 10 ARG B O 1
ATOM 1592 N N . VAL B 1 11 ? 33.031 -4.656 8.008 1 53.53 11 VAL B N 1
ATOM 1593 C CA . VAL B 1 11 ? 32.438 -5.824 7.371 1 53.53 11 VAL B CA 1
ATOM 1594 C C . VAL B 1 11 ? 30.938 -5.809 7.562 1 53.53 11 VAL B C 1
ATOM 1596 O O . VAL B 1 11 ? 30.188 -6.105 6.633 1 53.53 11 VAL B O 1
ATOM 1599 N N . THR B 1 12 ? 30.484 -5.469 8.812 1 58.09 12 THR B N 1
ATOM 1600 C CA . THR B 1 12 ? 29.062 -5.41 9.109 1 58.09 12 THR B CA 1
ATOM 1601 C C . THR B 1 12 ? 28.391 -4.289 8.32 1 58.09 12 THR B C 1
ATOM 1603 O O . THR B 1 12 ? 27.297 -4.473 7.781 1 58.09 12 THR B O 1
ATOM 1606 N N . HIS B 1 13 ? 29.078 -3.285 8.266 1 63.56 13 HIS B N 1
ATOM 1607 C CA . HIS B 1 13 ? 28.578 -2.172 7.473 1 63.56 13 HIS B CA 1
ATOM 1608 C C . HIS B 1 13 ? 28.469 -2.545 5.996 1 63.56 13 HIS B C 1
ATOM 1610 O O . HIS B 1 13 ? 27.5 -2.203 5.332 1 63.56 13 HIS B O 1
ATOM 1616 N N . ASN B 1 14 ? 29.359 -3.35 5.59 1 64.81 14 ASN B N 1
ATOM 1617 C CA . ASN B 1 14 ? 29.359 -3.775 4.195 1 64.81 14 ASN B CA 1
ATOM 1618 C C . ASN B 1 14 ? 28.219 -4.746 3.908 1 64.81 14 ASN B C 1
ATOM 1620 O O . ASN B 1 14 ? 27.578 -4.668 2.855 1 64.81 14 ASN B O 1
ATOM 1624 N N . PHE B 1 15 ? 28.062 -5.559 4.926 1 69.56 15 PHE B N 1
ATOM 1625 C CA . PHE B 1 15 ? 27 -6.547 4.754 1 69.56 15 PHE B CA 1
ATOM 1626 C C . PHE B 1 15 ? 25.625 -5.875 4.73 1 69.56 15 PHE B C 1
ATOM 1628 O O . PHE B 1 15 ? 24.797 -6.184 3.873 1 69.56 15 PHE B O 1
ATOM 1635 N N . ILE B 1 16 ? 25.469 -4.961 5.613 1 69.94 16 ILE B N 1
ATOM 1636 C CA . ILE B 1 16 ? 24.203 -4.234 5.684 1 69.94 16 ILE B CA 1
ATOM 1637 C C . ILE B 1 16 ? 24 -3.432 4.402 1 69.94 16 ILE B C 1
ATOM 1639 O O . ILE B 1 16 ? 22.891 -3.4 3.854 1 69.94 16 ILE B O 1
ATOM 1643 N N . CYS B 1 17 ? 25.125 -3.045 3.965 1 75.44 17 CYS B N 1
ATOM 1644 C CA . CYS B 1 17 ? 25.031 -2.254 2.744 1 75.44 17 CYS B CA 1
ATOM 1645 C C . CYS B 1 17 ? 24.688 -3.133 1.546 1 75.44 17 CYS B C 1
ATOM 1647 O O . CYS B 1 17 ? 23.875 -2.76 0.708 1 75.44 17 CYS B O 1
ATOM 1649 N N . SER B 1 18 ? 25.234 -4.199 1.514 1 73.94 18 SER B N 1
ATOM 1650 C CA . SER B 1 18 ? 24.953 -5.105 0.401 1 73.94 18 SER B CA 1
ATOM 1651 C C . SER B 1 18 ? 23.5 -5.555 0.394 1 73.94 18 SER B C 1
ATOM 1653 O O . SER B 1 18 ? 22.859 -5.59 -0.66 1 73.94 18 SER B O 1
ATOM 1655 N N . LYS B 1 19 ? 22.969 -5.918 1.553 1 76 19 LYS B N 1
ATOM 1656 C CA . LYS B 1 19 ? 21.578 -6.355 1.661 1 76 19 LYS B CA 1
ATOM 1657 C C . LYS B 1 19 ? 20.625 -5.234 1.274 1 76 19 LYS B C 1
ATOM 1659 O O . LYS B 1 19 ? 19.609 -5.477 0.609 1 76 19 LYS B O 1
ATOM 1664 N N . THR B 1 20 ? 21.047 -4.145 1.652 1 73.81 20 THR B N 1
ATOM 1665 C CA . THR B 1 20 ? 20.203 -2.982 1.359 1 73.81 20 THR B CA 1
ATOM 1666 C C . THR B 1 20 ? 20.188 -2.701 -0.141 1 73.81 20 THR B C 1
ATOM 1668 O O . THR B 1 20 ? 19.141 -2.354 -0.694 1 73.81 20 THR B O 1
ATOM 1671 N N . VAL B 1 21 ? 21.281 -2.904 -0.711 1 73.06 21 VAL B N 1
ATOM 1672 C CA . VAL B 1 21 ? 21.375 -2.682 -2.15 1 73.06 21 VAL B CA 1
ATOM 1673 C C . VAL B 1 21 ? 20.547 -3.727 -2.893 1 73.06 21 VAL B C 1
ATOM 1675 O O . VAL B 1 21 ? 19.859 -3.406 -3.865 1 73.06 21 VAL B O 1
ATOM 1678 N N . GLU B 1 22 ? 20.609 -4.906 -2.4 1 77.5 22 GLU B N 1
ATOM 1679 C CA . GLU B 1 22 ? 19.828 -5.969 -3.016 1 77.5 22 GLU B CA 1
ATOM 1680 C C . GLU B 1 22 ? 18.328 -5.695 -2.893 1 77.5 22 GLU B C 1
ATOM 1682 O O . GLU B 1 22 ? 17.578 -5.887 -3.85 1 77.5 22 GLU B O 1
ATOM 1687 N N . ARG B 1 23 ? 17.953 -5.277 -1.766 1 77.88 23 ARG B N 1
ATOM 1688 C CA . ARG B 1 23 ? 16.547 -4.957 -1.528 1 77.88 23 ARG B CA 1
ATOM 1689 C C . ARG B 1 23 ? 16.078 -3.816 -2.428 1 77.88 23 ARG B C 1
ATOM 1691 O O . ARG B 1 23 ? 14.984 -3.867 -2.992 1 77.88 23 ARG B O 1
ATOM 1698 N N . LEU B 1 24 ? 16.969 -2.922 -2.631 1 74.38 24 LEU B N 1
ATOM 1699 C CA . LEU B 1 24 ? 16.625 -1.78 -3.475 1 74.38 24 LEU B CA 1
ATOM 1700 C C . LEU B 1 24 ? 16.578 -2.188 -4.941 1 74.38 24 LEU B C 1
ATOM 1702 O O . LEU B 1 24 ? 15.766 -1.66 -5.707 1 74.38 24 LEU B O 1
ATOM 1706 N N . SER B 1 25 ? 17.422 -3.041 -5.273 1 78 25 SER B N 1
ATOM 1707 C CA . SER B 1 25 ? 17.406 -3.562 -6.637 1 78 25 SER B CA 1
ATOM 1708 C C . SER B 1 25 ? 16.078 -4.273 -6.93 1 78 25 SER B C 1
ATOM 1710 O O . SER B 1 25 ? 15.516 -4.113 -8.008 1 78 25 SER B O 1
ATOM 1712 N N . LYS B 1 26 ? 15.633 -5.008 -5.98 1 82.5 26 LYS B N 1
ATOM 1713 C CA . LYS B 1 26 ? 14.367 -5.711 -6.152 1 82.5 26 LYS B CA 1
ATOM 1714 C C . LYS B 1 26 ? 13.203 -4.727 -6.277 1 82.5 26 LYS B C 1
ATOM 1716 O O . LYS B 1 26 ? 12.281 -4.945 -7.062 1 82.5 26 LYS B O 1
ATOM 1721 N N . LEU B 1 27 ? 13.305 -3.686 -5.609 1 84.44 27 LEU B N 1
ATOM 1722 C CA . LEU B 1 27 ? 12.289 -2.641 -5.684 1 84.44 27 LEU B CA 1
ATOM 1723 C C . LEU B 1 27 ? 12.297 -1.978 -7.059 1 84.44 27 LEU B C 1
ATOM 1725 O O . LEU B 1 27 ? 11.234 -1.699 -7.621 1 84.44 27 LEU B O 1
ATOM 1729 N N . ARG B 1 28 ? 13.461 -1.8 -7.531 1 80.88 28 ARG B N 1
ATOM 1730 C CA . ARG B 1 28 ? 13.586 -1.179 -8.844 1 80.88 28 ARG B CA 1
ATOM 1731 C C . ARG B 1 28 ? 13.008 -2.076 -9.93 1 80.88 28 ARG B C 1
ATOM 1733 O O . ARG B 1 28 ? 12.336 -1.594 -10.852 1 80.88 28 ARG B O 1
ATOM 1740 N N . GLU B 1 29 ? 13.25 -3.312 -9.781 1 83.25 29 GLU B N 1
ATOM 1741 C CA . GLU B 1 29 ? 12.688 -4.266 -10.734 1 83.25 29 GLU B CA 1
ATOM 1742 C C . GLU B 1 29 ? 11.164 -4.258 -10.695 1 83.25 29 GLU B C 1
ATOM 1744 O O . GLU B 1 29 ? 10.516 -4.332 -11.742 1 83.25 29 GLU B O 1
ATOM 1749 N N . CYS B 1 30 ? 10.711 -4.113 -9.523 1 87 30 CYS B N 1
ATOM 1750 C CA . CYS B 1 30 ? 9.266 -4.121 -9.352 1 87 30 CYS B CA 1
ATOM 1751 C C . CYS B 1 30 ? 8.633 -2.865 -9.945 1 87 30 CYS B C 1
ATOM 1753 O O . CYS B 1 30 ? 7.496 -2.898 -10.406 1 87 30 CYS B O 1
ATOM 1755 N N . GLN B 1 31 ? 9.367 -1.853 -10.023 1 85.19 31 GLN B N 1
ATOM 1756 C CA . GLN B 1 31 ? 8.867 -0.567 -10.5 1 85.19 31 GLN B CA 1
ATOM 1757 C C . GLN B 1 31 ? 8.492 -0.635 -11.984 1 85.19 31 GLN B C 1
ATOM 1759 O O . GLN B 1 31 ? 7.625 0.107 -12.445 1 85.19 31 GLN B O 1
ATOM 1764 N N . GLN B 1 32 ? 9.141 -1.529 -12.625 1 83.06 32 GLN B N 1
ATOM 1765 C CA . GLN B 1 32 ? 8.914 -1.639 -14.062 1 83.06 32 GLN B CA 1
ATOM 1766 C C . GLN B 1 32 ? 7.492 -2.107 -14.359 1 83.06 32 GLN B C 1
ATOM 1768 O O . GLN B 1 32 ? 6.902 -1.703 -15.367 1 83.06 32 GLN B O 1
ATOM 1773 N N . TYR B 1 33 ? 6.969 -2.826 -13.367 1 86.25 33 TYR B N 1
ATOM 1774 C CA . TYR B 1 33 ? 5.715 -3.473 -13.734 1 86.25 33 TYR B CA 1
ATOM 1775 C C . TYR B 1 33 ? 4.609 -3.117 -12.742 1 86.25 33 TYR B C 1
ATOM 1777 O O . TYR B 1 33 ? 3.426 -3.332 -13.023 1 86.25 33 TYR B O 1
ATOM 1785 N N . HIS B 1 34 ? 5.051 -2.578 -11.68 1 90.94 34 HIS B N 1
ATOM 1786 C CA . HIS B 1 34 ? 4.07 -2.301 -10.633 1 90.94 34 HIS B CA 1
ATOM 1787 C C . HIS B 1 34 ? 4.16 -0.853 -10.164 1 90.94 34 HIS B C 1
ATOM 1789 O O . HIS B 1 34 ? 5.148 -0.46 -9.539 1 90.94 34 HIS B O 1
ATOM 1795 N N . PRO B 1 35 ? 3.135 -0.092 -10.398 1 90.38 35 PRO B N 1
ATOM 1796 C CA . PRO B 1 35 ? 3.17 1.326 -10.031 1 90.38 35 PRO B CA 1
ATOM 1797 C C . PRO B 1 35 ? 2.885 1.561 -8.555 1 90.38 35 PRO B C 1
ATOM 1799 O O . PRO B 1 35 ? 3.115 2.66 -8.039 1 90.38 35 PRO B O 1
ATOM 1802 N N . SER B 1 36 ? 2.381 0.523 -7.887 1 93.44 36 SER B N 1
ATOM 1803 C CA . SER B 1 36 ? 2.029 0.701 -6.484 1 93.44 36 SER B CA 1
ATOM 1804 C C . SER B 1 36 ? 2.283 -0.574 -5.684 1 93.44 36 SER B C 1
ATOM 1806 O O . SER B 1 36 ? 2.1 -1.68 -6.195 1 93.44 36 SER B O 1
ATOM 1808 N N . LEU B 1 37 ? 2.707 -0.357 -4.438 1 95 37 LEU B N 1
ATOM 1809 C CA . LEU B 1 37 ? 2.957 -1.456 -3.512 1 95 37 LEU B CA 1
ATOM 1810 C C . LEU B 1 37 ? 2.215 -1.239 -2.197 1 95 37 LEU B C 1
ATOM 1812 O O . LEU B 1 37 ? 2.051 -0.101 -1.753 1 95 37 LEU B O 1
ATOM 1816 N N . THR B 1 38 ? 1.768 -2.277 -1.65 1 95.38 38 THR B N 1
ATOM 1817 C CA . THR B 1 38 ? 1.287 -2.297 -0.273 1 95.38 38 THR B CA 1
ATOM 1818 C C . THR B 1 38 ? 2.246 -3.074 0.623 1 95.38 38 THR B C 1
ATOM 1820 O O . THR B 1 38 ? 2.555 -4.238 0.352 1 95.38 38 THR B O 1
ATOM 1823 N N . CYS B 1 39 ? 2.695 -2.359 1.642 1 93.56 39 CYS B N 1
ATOM 1824 C CA . CYS B 1 39 ? 3.684 -2.955 2.533 1 93.56 39 CYS B CA 1
ATOM 1825 C C . CYS B 1 39 ? 3.137 -3.076 3.951 1 93.56 39 CYS B C 1
ATOM 1827 O O . CYS B 1 39 ? 2.443 -2.176 4.434 1 93.56 39 CYS B O 1
ATOM 1829 N N . VAL B 1 40 ? 3.488 -4.211 4.586 1 93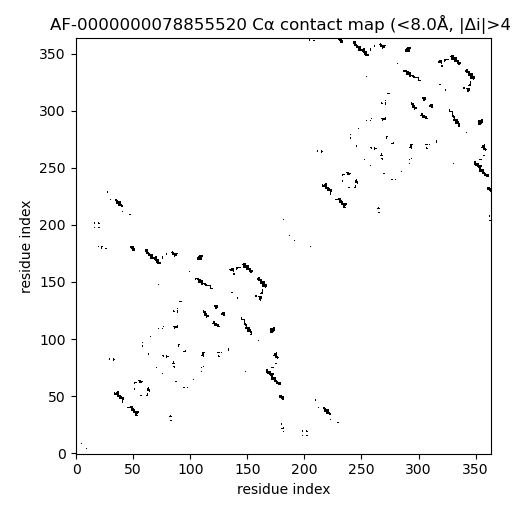.31 40 VAL B N 1
ATOM 1830 C CA . VAL B 1 40 ? 3.012 -4.441 5.945 1 93.31 40 VAL B CA 1
ATOM 1831 C C . VAL B 1 40 ? 4.156 -4.957 6.812 1 93.31 40 VAL B C 1
ATOM 1833 O O . VAL B 1 40 ? 5.129 -5.516 6.301 1 93.31 40 VAL B O 1
ATOM 1836 N N . VAL B 1 41 ? 4.078 -4.633 8.102 1 88 41 VAL B N 1
ATOM 1837 C CA . VAL B 1 41 ? 5.031 -5.168 9.062 1 88 41 VAL B CA 1
ATOM 1838 C C . VAL B 1 41 ? 4.5 -6.473 9.648 1 88 41 VAL B C 1
ATOM 1840 O O . VAL B 1 41 ? 3.359 -6.535 10.109 1 88 41 VAL B O 1
ATOM 1843 N N . GLU B 1 42 ? 5.219 -7.586 9.234 1 75.19 42 GLU B N 1
ATOM 1844 C CA . GLU B 1 42 ? 4.812 -8.898 9.734 1 75.19 42 GLU B CA 1
ATOM 1845 C C . GLU B 1 42 ? 5.363 -9.148 11.133 1 75.19 42 GLU B C 1
ATOM 1847 O O . GLU B 1 42 ? 6.539 -9.477 11.297 1 75.19 42 GLU B O 1
ATOM 1852 N N . GLY B 1 43 ? 4.816 -8.672 12.164 1 63.72 43 GLY B N 1
ATOM 1853 C CA . GLY B 1 43 ? 5.121 -8.93 13.562 1 63.72 43 GLY B CA 1
ATOM 1854 C C . GLY B 1 43 ? 6.074 -7.918 14.164 1 63.72 43 GLY B C 1
ATOM 1855 O O . GLY B 1 43 ? 6.637 -7.09 13.445 1 63.72 43 GLY B O 1
ATOM 1856 N N . LYS B 1 44 ? 6.203 -7.762 15.406 1 60.62 44 LYS B N 1
ATOM 1857 C CA . LYS B 1 44 ? 6.961 -6.797 16.203 1 60.62 44 LYS B CA 1
ATOM 1858 C C . LYS B 1 44 ? 8.461 -7.027 16.062 1 60.62 44 LYS B C 1
ATOM 1860 O O . LYS B 1 44 ? 9.25 -6.09 16.172 1 60.62 44 LYS B O 1
ATOM 1865 N N . ASP B 1 45 ? 8.852 -8.281 15.758 1 58.12 45 ASP B N 1
ATOM 1866 C CA . ASP B 1 45 ? 10.273 -8.633 15.781 1 58.12 45 ASP B CA 1
ATOM 1867 C C . ASP B 1 45 ? 10.891 -8.508 14.391 1 58.12 45 ASP B C 1
ATOM 1869 O O . ASP B 1 45 ? 12.109 -8.633 14.234 1 58.12 45 ASP B O 1
ATOM 1873 N N . ILE B 1 46 ? 9.945 -8.383 13.414 1 59.56 46 ILE B N 1
ATOM 1874 C CA . ILE B 1 46 ? 10.523 -8.367 12.078 1 59.56 46 ILE B CA 1
ATOM 1875 C C . ILE B 1 46 ? 10.711 -6.93 11.609 1 59.56 46 ILE B C 1
ATOM 1877 O O . ILE B 1 46 ? 9.758 -6.145 11.609 1 59.56 46 ILE B O 1
ATOM 1881 N N . GLU B 1 47 ? 11.914 -6.504 11.477 1 68.56 47 GLU B N 1
ATOM 1882 C CA . GLU B 1 47 ? 12.352 -5.148 11.172 1 68.56 47 GLU B CA 1
ATOM 1883 C C . GLU B 1 47 ? 12.102 -4.805 9.703 1 68.56 47 GLU B C 1
ATOM 1885 O O . GLU B 1 47 ? 12.258 -3.654 9.289 1 68.56 47 GLU B O 1
ATOM 1890 N N . ASP B 1 48 ? 11.5 -5.926 9.008 1 81.5 48 ASP B N 1
ATOM 1891 C CA . ASP B 1 48 ? 11.406 -5.629 7.582 1 81.5 48 ASP B CA 1
ATOM 1892 C C . ASP B 1 48 ? 9.953 -5.477 7.145 1 81.5 48 ASP B C 1
ATOM 1894 O O . ASP B 1 48 ? 9.055 -6.102 7.715 1 81.5 48 ASP B O 1
ATOM 1898 N N . TRP B 1 49 ? 9.703 -4.574 6.273 1 88.25 49 TRP B N 1
ATOM 1899 C CA . TRP B 1 49 ? 8.43 -4.473 5.566 1 88.25 49 TRP B CA 1
ATOM 1900 C C . TRP B 1 49 ? 8.328 -5.527 4.473 1 88.25 49 TRP B C 1
ATOM 1902 O O . TRP B 1 49 ? 9.305 -5.793 3.764 1 88.25 49 TRP B O 1
ATOM 1912 N N . SER B 1 50 ? 7.273 -6.223 4.438 1 92.38 50 SER B N 1
ATOM 1913 C CA . SER B 1 50 ? 6.957 -7.098 3.312 1 92.38 50 SER B CA 1
ATOM 1914 C C . SER B 1 50 ? 5.953 -6.441 2.369 1 92.38 50 SER B C 1
ATOM 1916 O O . SER B 1 50 ? 4.93 -5.914 2.811 1 92.38 50 SER B O 1
ATOM 1918 N N . CYS B 1 51 ? 6.219 -6.52 1.116 1 94.19 51 CYS B N 1
ATOM 1919 C CA . CYS B 1 51 ? 5.43 -5.727 0.18 1 94.19 51 CYS B CA 1
ATOM 1920 C C . CYS B 1 51 ? 4.902 -6.59 -0.959 1 94.19 51 CYS B C 1
ATOM 1922 O O . CYS B 1 51 ? 5.598 -7.5 -1.425 1 94.19 51 CYS B O 1
ATOM 1924 N N . CYS B 1 52 ? 3.705 -6.266 -1.357 1 96.56 52 CYS B N 1
ATOM 1925 C CA . CYS B 1 52 ? 3.115 -6.82 -2.57 1 96.56 52 CYS B CA 1
ATOM 1926 C C . CYS B 1 52 ? 2.625 -5.711 -3.494 1 96.56 52 CYS B C 1
ATOM 1928 O O . CYS B 1 52 ? 2.254 -4.629 -3.031 1 96.56 52 CYS B O 1
ATOM 1930 N N . PRO B 1 53 ? 2.697 -6.012 -4.801 1 96.25 53 PRO B N 1
ATOM 1931 C CA . PRO B 1 53 ? 2.033 -5.055 -5.691 1 96.25 53 PRO B CA 1
ATOM 1932 C C . PRO B 1 53 ? 0.563 -4.844 -5.34 1 96.25 53 PRO B C 1
ATOM 1934 O O . PRO B 1 53 ? -0.108 -5.777 -4.891 1 96.25 53 PRO B O 1
ATOM 1937 N N . THR B 1 54 ? 0.101 -3.613 -5.461 1 93.62 54 THR B N 1
ATOM 1938 C CA . THR B 1 54 ? -1.323 -3.342 -5.305 1 93.62 54 THR B CA 1
ATOM 1939 C C . THR B 1 54 ? -2.068 -3.584 -6.613 1 93.62 54 THR B C 1
ATOM 1941 O O . THR B 1 54 ? -1.643 -3.117 -7.672 1 93.62 54 THR B O 1
ATOM 1944 N N . PRO B 1 55 ? -3.184 -4.383 -6.633 1 94.81 55 PRO B N 1
ATOM 1945 C CA . PRO B 1 55 ? -3.916 -4.918 -5.484 1 94.81 55 PRO B CA 1
ATOM 1946 C C . PRO B 1 55 ? -3.717 -6.422 -5.309 1 94.81 55 PRO B C 1
ATOM 1948 O O . PRO B 1 55 ? -4.68 -7.152 -5.066 1 94.81 55 PRO B O 1
ATOM 1951 N N . TRP B 1 56 ? -2.52 -6.91 -5.379 1 97.31 56 TRP B N 1
ATOM 1952 C CA . TRP B 1 56 ? -2.252 -8.328 -5.172 1 97.31 56 TRP B CA 1
ATOM 1953 C C . TRP B 1 56 ? -2.559 -8.742 -3.736 1 97.31 56 TRP B C 1
ATOM 1955 O O . TRP B 1 56 ? -2.465 -7.922 -2.816 1 97.31 56 TRP B O 1
ATOM 1965 N N . THR B 1 57 ? -2.951 -9.953 -3.572 1 97.38 57 THR B N 1
ATOM 1966 C CA . THR B 1 57 ? -3.27 -10.469 -2.246 1 97.38 57 THR B CA 1
ATOM 1967 C C . THR B 1 57 ? -2.068 -11.195 -1.643 1 97.38 57 THR B C 1
ATOM 1969 O O . THR B 1 57 ? -1.376 -11.945 -2.336 1 97.38 57 THR B O 1
ATOM 1972 N N . SER B 1 58 ? -1.889 -10.906 -0.34 1 96.31 58 SER B N 1
ATOM 1973 C CA . SER B 1 58 ? -0.728 -11.477 0.337 1 96.31 58 SER B CA 1
ATOM 1974 C C . SER B 1 58 ? -1.102 -12.734 1.109 1 96.31 58 SER B C 1
ATOM 1976 O O . SER B 1 58 ? -2.182 -12.812 1.7 1 96.31 58 SER B O 1
ATOM 1978 N N . PHE B 1 59 ? -0.28 -13.734 1.08 1 97.19 59 PHE B N 1
ATOM 1979 C CA . PHE B 1 59 ? -0.371 -14.93 1.914 1 97.19 59 PHE B CA 1
ATOM 1980 C C . PHE B 1 59 ? 1.014 -15.5 2.193 1 97.19 59 PHE B C 1
ATOM 1982 O O . PHE B 1 59 ? 1.761 -15.812 1.264 1 97.19 59 PHE B O 1
ATOM 1989 N N . GLN B 1 60 ? 1.317 -15.5 3.449 1 94.75 60 GLN B N 1
ATOM 1990 C CA . GLN B 1 60 ? 2.654 -15.922 3.859 1 94.75 60 GLN B CA 1
ATOM 1991 C C . GLN B 1 60 ? 3.729 -15.117 3.135 1 94.75 60 GLN B C 1
ATOM 1993 O O . GLN B 1 60 ? 3.748 -13.883 3.211 1 94.75 60 GLN B O 1
ATOM 1998 N N . SER B 1 61 ? 4.664 -15.68 2.416 1 95.06 61 SER B N 1
ATOM 1999 C CA . SER B 1 61 ? 5.777 -14.953 1.818 1 95.06 61 SER B CA 1
ATOM 2000 C C . SER B 1 61 ? 5.523 -14.656 0.343 1 95.06 61 SER B C 1
ATOM 2002 O O . SER B 1 61 ? 6.449 -14.336 -0.401 1 95.06 61 SER B O 1
ATOM 2004 N N . SER B 1 62 ? 4.242 -14.773 -0.025 1 97.31 62 SER B N 1
ATOM 2005 C CA . SER B 1 62 ? 3.963 -14.641 -1.451 1 97.31 62 SER B CA 1
ATOM 2006 C C . SER B 1 62 ? 2.811 -13.672 -1.7 1 97.31 62 SER B C 1
ATOM 2008 O O . SER B 1 62 ? 2.053 -13.352 -0.782 1 97.31 62 SER B O 1
ATOM 2010 N N . CYS B 1 63 ? 2.791 -13.117 -2.904 1 97.94 63 CYS B N 1
ATOM 2011 C CA . CYS B 1 63 ? 1.728 -12.273 -3.432 1 97.94 63 CYS B CA 1
ATOM 2012 C C . CYS B 1 63 ? 1 -12.969 -4.578 1 97.94 63 CYS B C 1
ATOM 2014 O O . CYS B 1 63 ? 1.625 -13.633 -5.402 1 97.94 63 CYS B O 1
ATOM 2016 N N . TYR B 1 64 ? -0.307 -12.766 -4.648 1 98.69 64 TYR B N 1
ATOM 2017 C CA . TYR B 1 64 ? -1.114 -13.445 -5.652 1 98.69 64 TYR B CA 1
ATOM 2018 C C . TYR B 1 64 ? -1.979 -12.453 -6.426 1 98.69 64 TYR B C 1
ATOM 2020 O O . TYR B 1 64 ? -2.502 -11.5 -5.848 1 98.69 64 TYR B O 1
ATOM 2028 N N . PHE B 1 65 ? -2.156 -12.734 -7.75 1 98.62 65 PHE B N 1
ATOM 2029 C CA . PHE B 1 65 ? -3.012 -11.93 -8.617 1 98.62 65 PHE B CA 1
ATOM 2030 C C . PHE B 1 65 ? -3.939 -12.82 -9.438 1 98.62 65 PHE B C 1
ATOM 2032 O O . PHE B 1 65 ? -3.482 -13.75 -10.109 1 98.62 65 PHE B O 1
ATOM 2039 N N . ILE B 1 66 ? -5.145 -12.578 -9.305 1 98.69 66 ILE B N 1
ATOM 2040 C CA . ILE B 1 66 ? -6.137 -13.312 -10.078 1 98.69 66 ILE B CA 1
ATOM 2041 C C . ILE B 1 66 ? -6.52 -12.508 -11.32 1 98.69 66 ILE B C 1
ATOM 2043 O O . ILE B 1 66 ? -6.984 -11.367 -11.211 1 98.69 66 ILE B O 1
ATOM 2047 N N . SER B 1 67 ? -6.395 -13.133 -12.477 1 98.06 67 SER B N 1
ATOM 2048 C CA . SER B 1 67 ? -6.652 -12.43 -13.727 1 98.06 67 SER B CA 1
ATOM 2049 C C . SER B 1 67 ? -8.148 -12.211 -13.938 1 98.06 67 SER B C 1
ATOM 2051 O O . SER B 1 67 ? -8.969 -12.977 -13.438 1 98.06 67 SER B O 1
ATOM 2053 N N . THR B 1 68 ? -8.438 -11.18 -14.727 1 96.06 68 THR B N 1
ATOM 2054 C CA . THR B 1 68 ? -9.82 -10.914 -15.102 1 96.06 68 THR B CA 1
ATOM 2055 C C . THR B 1 68 ? -10.086 -11.352 -16.547 1 96.06 68 THR B C 1
ATOM 2057 O O . THR B 1 68 ? -11.234 -11.469 -16.953 1 96.06 68 THR B O 1
ATOM 2060 N N . VAL B 1 69 ? -9.023 -11.609 -17.266 1 97.38 69 VAL B N 1
ATOM 2061 C CA . VAL B 1 69 ? -9.164 -11.984 -18.672 1 97.38 69 VAL B CA 1
ATOM 2062 C C . VAL B 1 69 ? -8.906 -13.477 -18.844 1 97.38 69 VAL B C 1
ATOM 2064 O O . VAL B 1 69 ? -8.211 -14.094 -18.031 1 97.38 69 VAL B O 1
ATOM 2067 N N . MET B 1 70 ? -9.477 -13.984 -19.828 1 98.62 70 MET B N 1
ATOM 2068 C CA . MET B 1 70 ? -9.266 -15.383 -20.188 1 98.62 70 MET B CA 1
ATOM 2069 C C . MET B 1 70 ? -8.281 -15.508 -21.344 1 98.62 70 MET B C 1
ATOM 2071 O O . MET B 1 70 ? -8.422 -14.836 -22.359 1 98.62 70 MET B O 1
ATOM 2075 N N . GLN B 1 71 ? -7.27 -16.312 -21.125 1 98.75 71 GLN B N 1
ATOM 2076 C CA . GLN B 1 71 ? -6.238 -16.547 -22.141 1 98.75 71 GLN B CA 1
ATOM 2077 C C . GLN B 1 71 ? -5.77 -18 -22.109 1 98.75 71 GLN B C 1
ATOM 2079 O O . GLN B 1 71 ? -6.16 -18.766 -21.234 1 98.75 71 GLN B O 1
ATOM 2084 N N . SER B 1 72 ? -5.008 -18.391 -23.109 1 98.88 72 SER B N 1
ATOM 2085 C CA . SER B 1 72 ? -4.363 -19.703 -23.109 1 98.88 72 SER B CA 1
ATOM 2086 C C . SER B 1 72 ? -3.352 -19.812 -21.969 1 98.88 72 SER B C 1
ATOM 2088 O O . SER B 1 72 ? -2.969 -18.812 -21.375 1 98.88 72 SER B O 1
ATOM 2090 N N . TRP B 1 73 ? -2.988 -21.016 -21.734 1 98.81 73 TRP B N 1
ATOM 2091 C CA . TRP B 1 73 ? -2.002 -21.25 -20.688 1 98.81 73 TRP B CA 1
ATOM 2092 C C . TRP B 1 73 ? -0.704 -20.5 -20.984 1 98.81 73 TRP B C 1
ATOM 2094 O O . TRP B 1 73 ? -0.154 -19.828 -20.109 1 98.81 73 TRP B O 1
ATOM 2104 N N . THR B 1 74 ? -0.231 -20.625 -22.234 1 98.62 74 THR B N 1
ATOM 2105 C CA . THR B 1 74 ? 1.027 -20 -22.641 1 98.62 74 THR B CA 1
ATOM 2106 C C . THR B 1 74 ? 0.958 -18.484 -22.5 1 98.62 74 THR B C 1
ATOM 2108 O O . THR B 1 74 ? 1.879 -17.859 -21.969 1 98.62 74 THR B O 1
ATOM 2111 N N . LYS B 1 75 ? -0.104 -17.922 -22.922 1 98.75 75 LYS B N 1
ATOM 2112 C CA . LYS B 1 75 ? -0.276 -16.469 -22.812 1 98.75 75 LYS B CA 1
ATOM 2113 C C . LYS B 1 75 ? -0.41 -16.047 -21.344 1 98.75 75 LYS B C 1
ATOM 2115 O O . LYS B 1 75 ? 0.094 -15 -20.953 1 98.75 75 LYS B O 1
ATOM 2120 N N . SER B 1 76 ? -1.101 -16.828 -20.594 1 98.88 76 SER B N 1
ATOM 2121 C CA . SER B 1 76 ? -1.245 -16.547 -19.156 1 98.88 76 SER B CA 1
ATOM 2122 C C . SER B 1 76 ? 0.108 -16.547 -18.453 1 98.88 76 SER B C 1
ATOM 2124 O O . SER B 1 76 ? 0.401 -15.641 -17.672 1 98.88 76 SER B O 1
ATOM 2126 N N . GLN B 1 77 ? 0.915 -17.578 -18.797 1 98.69 77 GLN B N 1
ATOM 2127 C CA . GLN B 1 77 ? 2.254 -17.625 -18.219 1 98.69 77 GLN B CA 1
ATOM 2128 C C . GLN B 1 77 ? 3.08 -16.406 -18.641 1 98.69 77 GLN B C 1
ATOM 2130 O O . GLN B 1 77 ? 3.803 -15.828 -17.828 1 98.69 77 GLN B O 1
ATOM 2135 N N . LYS B 1 78 ? 3.014 -16.031 -19.828 1 98.31 78 LYS B N 1
ATOM 2136 C CA . LYS B 1 78 ? 3.725 -14.859 -20.328 1 98.31 78 LYS B CA 1
ATOM 2137 C C . LYS B 1 78 ? 3.283 -13.602 -19.594 1 98.31 78 LYS B C 1
ATOM 2139 O O . LYS B 1 78 ? 4.117 -12.781 -19.188 1 98.31 78 LYS B O 1
ATOM 2144 N N . ASN B 1 79 ? 1.988 -13.461 -19.422 1 97.62 79 ASN B N 1
ATOM 2145 C CA . ASN B 1 79 ? 1.455 -12.297 -18.734 1 97.62 79 ASN B CA 1
ATOM 2146 C C . ASN B 1 79 ? 1.961 -12.227 -17.297 1 97.62 79 ASN B C 1
ATOM 2148 O O . ASN B 1 79 ? 2.311 -11.156 -16.797 1 97.62 79 ASN B O 1
ATOM 2152 N N . CYS B 1 80 ? 1.972 -13.359 -16.641 1 98 80 CYS B N 1
ATOM 2153 C CA . CYS B 1 80 ? 2.514 -13.391 -15.289 1 98 80 CYS B CA 1
ATOM 2154 C C . CYS B 1 80 ? 3.996 -13.039 -15.289 1 98 80 CYS B C 1
ATOM 2156 O O . CYS B 1 80 ? 4.449 -12.234 -14.469 1 98 80 CYS B O 1
ATOM 2158 N N . SER B 1 81 ? 4.703 -13.539 -16.219 1 96.5 81 SER B N 1
ATOM 2159 C CA . SER B 1 81 ? 6.148 -13.344 -16.281 1 96.5 81 SER B CA 1
ATOM 2160 C C . SER B 1 81 ? 6.5 -11.883 -16.516 1 96.5 81 SER B C 1
ATOM 2162 O O . SER B 1 81 ? 7.469 -11.375 -15.945 1 96.5 81 SER B O 1
ATOM 2164 N N . VAL B 1 82 ? 5.746 -11.219 -17.281 1 94.56 82 VAL B N 1
ATOM 2165 C CA . VAL B 1 82 ? 5.965 -9.805 -17.562 1 94.56 82 VAL B CA 1
ATOM 2166 C C . VAL B 1 82 ? 5.844 -8.992 -16.266 1 94.56 82 VAL B C 1
ATOM 2168 O O . VAL B 1 82 ? 6.535 -7.992 -16.094 1 94.56 82 VAL B O 1
ATOM 2171 N N . MET B 1 83 ? 5.09 -9.508 -15.383 1 94.38 83 MET B N 1
ATOM 2172 C CA . MET B 1 83 ? 4.879 -8.797 -14.125 1 94.38 83 MET B CA 1
ATOM 2173 C C . MET B 1 83 ? 5.836 -9.305 -13.047 1 94.38 83 MET B C 1
ATOM 2175 O O . MET B 1 83 ? 5.645 -9.023 -11.867 1 94.38 83 MET B O 1
ATOM 2179 N N . GLY B 1 84 ? 6.797 -10.094 -13.453 1 93.5 84 GLY B N 1
ATOM 2180 C CA . GLY B 1 84 ? 7.77 -10.609 -12.5 1 93.5 84 GLY B CA 1
ATOM 2181 C C . GLY B 1 84 ? 7.25 -11.781 -11.688 1 93.5 84 GLY B C 1
ATOM 2182 O O . GLY B 1 84 ? 7.762 -12.07 -10.609 1 93.5 84 GLY B O 1
ATOM 2183 N N . ALA B 1 85 ? 6.25 -12.383 -12.164 1 97 85 ALA B N 1
ATOM 2184 C CA . ALA B 1 85 ? 5.602 -13.5 -11.477 1 97 85 ALA B CA 1
ATOM 2185 C C . ALA B 1 85 ? 5.531 -14.734 -12.375 1 97 85 ALA B C 1
ATOM 2187 O O . ALA B 1 85 ? 6.141 -14.766 -13.445 1 97 85 ALA B O 1
ATOM 2188 N N . ASP B 1 86 ? 4.934 -15.789 -11.828 1 98.38 86 ASP B N 1
ATOM 2189 C CA . ASP B 1 86 ? 4.602 -17 -12.578 1 98.38 86 ASP B CA 1
ATOM 2190 C C . ASP B 1 86 ? 3.17 -17.438 -12.289 1 98.38 86 ASP B C 1
ATOM 2192 O O . ASP B 1 86 ? 2.564 -17.016 -11.305 1 98.38 86 ASP B O 1
ATOM 2196 N N . LEU B 1 87 ? 2.691 -18.266 -13.242 1 98.88 87 LEU B N 1
ATOM 2197 C CA . LEU B 1 87 ? 1.48 -18.984 -12.852 1 98.88 87 LEU B CA 1
ATOM 2198 C C . LEU B 1 87 ? 1.683 -19.703 -11.523 1 98.88 87 LEU B C 1
ATOM 2200 O O . LEU B 1 87 ? 2.762 -20.25 -11.266 1 98.88 87 LEU B O 1
ATOM 2204 N N . VAL B 1 88 ? 0.673 -19.766 -10.758 1 98.81 88 VAL B N 1
ATOM 2205 C CA . VAL B 1 88 ? 0.768 -20.141 -9.352 1 98.81 88 VAL B CA 1
ATOM 2206 C C . VAL B 1 88 ? 1.225 -21.594 -9.219 1 98.81 88 VAL B C 1
ATOM 2208 O O . VAL B 1 88 ? 0.716 -22.469 -9.922 1 98.81 88 VAL B O 1
ATOM 2211 N N . VAL B 1 89 ? 2.227 -21.75 -8.438 1 98.38 89 VAL B N 1
ATOM 2212 C CA . VAL B 1 89 ? 2.688 -23.047 -7.949 1 98.38 89 VAL B CA 1
ATOM 2213 C C . VAL B 1 89 ? 2.156 -23.281 -6.535 1 98.38 89 VAL B C 1
ATOM 2215 O O . VAL B 1 89 ? 2.383 -22.469 -5.637 1 98.38 89 VAL B O 1
ATOM 2218 N N . ILE B 1 90 ? 1.407 -24.312 -6.344 1 97.38 90 ILE B N 1
ATOM 2219 C CA . ILE B 1 90 ? 0.814 -24.594 -5.039 1 97.38 90 ILE B CA 1
ATOM 2220 C C . ILE B 1 90 ? 1.684 -25.594 -4.281 1 97.38 90 ILE B C 1
ATOM 2222 O O . ILE B 1 90 ? 1.874 -26.734 -4.734 1 97.38 90 ILE B O 1
ATOM 2226 N N . ASN B 1 91 ? 2.084 -25.172 -3.08 1 94 91 ASN B N 1
ATOM 2227 C CA . ASN B 1 91 ? 3.086 -25.953 -2.363 1 94 91 ASN B CA 1
ATOM 2228 C C . ASN B 1 91 ? 2.484 -26.656 -1.147 1 94 91 ASN B C 1
ATOM 2230 O O . ASN B 1 91 ? 3.059 -27.609 -0.632 1 94 91 ASN B O 1
ATOM 2234 N N . THR B 1 92 ? 1.4 -26.141 -0.628 1 96.25 92 THR B N 1
ATOM 2235 C CA . THR B 1 92 ? 0.808 -26.688 0.584 1 96.25 92 THR B CA 1
ATOM 2236 C C . THR B 1 92 ? -0.716 -26.656 0.507 1 96.25 92 THR B C 1
ATOM 2238 O O . THR B 1 92 ? -1.283 -25.953 -0.331 1 96.25 92 THR B O 1
ATOM 2241 N N . LYS B 1 93 ? -1.275 -27.438 1.399 1 97.06 93 LYS B N 1
ATOM 2242 C CA . LYS B 1 93 ? -2.73 -27.422 1.518 1 97.06 93 LYS B CA 1
ATOM 2243 C C . LYS B 1 93 ? -3.221 -26.062 2.018 1 97.06 93 LYS B C 1
ATOM 2245 O O . LYS B 1 93 ? -4.262 -25.578 1.572 1 97.06 93 LYS B O 1
ATOM 2250 N N . GLU B 1 94 ? -2.465 -25.484 2.912 1 97.81 94 GLU B N 1
ATOM 2251 C CA . GLU B 1 94 ? -2.814 -24.156 3.424 1 97.81 94 GLU B CA 1
ATOM 2252 C C . GLU B 1 94 ? -2.865 -23.125 2.299 1 97.81 94 GLU B C 1
ATOM 2254 O O . GLU B 1 94 ? -3.752 -22.266 2.275 1 97.81 94 GLU B O 1
ATOM 2259 N N . GLU B 1 95 ? -1.916 -23.219 1.438 1 97.94 95 GLU B N 1
ATOM 2260 C CA . GLU B 1 95 ? -1.868 -22.328 0.292 1 97.94 95 GLU B CA 1
ATOM 2261 C C . GLU B 1 95 ? -3.072 -22.531 -0.624 1 97.94 95 GLU B C 1
ATOM 2263 O O . GLU B 1 95 ? -3.701 -21.562 -1.059 1 97.94 95 GLU B O 1
ATOM 2268 N N . GLN B 1 96 ? -3.428 -23.766 -0.897 1 97.56 96 GLN B N 1
ATOM 2269 C CA . GLN B 1 96 ? -4.613 -24.094 -1.687 1 97.56 96 GLN B CA 1
ATOM 2270 C C . GLN B 1 96 ? -5.871 -23.5 -1.055 1 97.56 96 GLN B C 1
ATOM 2272 O O . GLN B 1 96 ? -6.699 -22.906 -1.748 1 97.56 96 GLN B O 1
ATOM 2277 N N . ASP B 1 97 ? -5.988 -23.656 0.183 1 97.94 97 ASP B N 1
ATOM 2278 C CA . ASP B 1 97 ? -7.156 -23.172 0.912 1 97.94 97 ASP B CA 1
ATOM 2279 C C . ASP B 1 97 ? -7.258 -21.641 0.837 1 97.94 97 ASP B C 1
ATOM 2281 O O . ASP B 1 97 ? -8.352 -21.094 0.682 1 97.94 97 ASP B O 1
ATOM 2285 N N . PHE B 1 98 ? -6.172 -21.047 0.988 1 98.25 98 PHE B N 1
ATOM 2286 C CA . PHE B 1 98 ? -6.145 -19.594 0.864 1 98.25 98 PHE B CA 1
ATOM 2287 C C . PHE B 1 98 ? -6.621 -19.156 -0.517 1 98.25 98 PHE B C 1
ATOM 2289 O O . PHE B 1 98 ? -7.445 -18.25 -0.638 1 98.25 98 PHE B O 1
ATOM 2296 N N . ILE B 1 99 ? -6.082 -19.797 -1.537 1 98.38 99 ILE B N 1
ATOM 2297 C CA . ILE B 1 99 ? -6.348 -19.422 -2.922 1 98.38 99 ILE B CA 1
ATOM 2298 C C . ILE B 1 99 ? -7.84 -19.547 -3.215 1 98.38 99 ILE B C 1
ATOM 2300 O O . ILE B 1 99 ? -8.453 -18.641 -3.762 1 98.38 99 ILE B O 1
ATOM 2304 N N . ILE B 1 100 ? -8.438 -20.641 -2.855 1 98.06 100 ILE B N 1
ATOM 2305 C CA . ILE B 1 100 ? -9.812 -20.906 -3.26 1 98.06 100 ILE B CA 1
ATOM 2306 C C . ILE B 1 100 ? -10.75 -19.906 -2.594 1 98.06 100 ILE B C 1
ATOM 2308 O O . ILE B 1 100 ? -11.844 -19.641 -3.102 1 98.06 100 ILE B O 1
ATOM 2312 N N . GLN B 1 101 ? -10.336 -19.344 -1.462 1 97.94 101 GLN B N 1
ATOM 2313 C CA . GLN B 1 101 ? -11.148 -18.328 -0.787 1 97.94 101 GLN B CA 1
ATOM 2314 C C . GLN B 1 101 ? -11.266 -17.062 -1.63 1 97.94 101 GLN B C 1
ATOM 2316 O O . GLN B 1 101 ? -12.141 -16.234 -1.388 1 97.94 101 GLN B O 1
ATOM 2321 N N . ASN B 1 102 ? -10.391 -16.938 -2.623 1 97.75 102 ASN B N 1
ATOM 2322 C CA . ASN B 1 102 ? -10.336 -15.711 -3.416 1 97.75 102 ASN B CA 1
ATOM 2323 C C . ASN B 1 102 ? -10.859 -15.938 -4.832 1 97.75 102 ASN B C 1
ATOM 2325 O O . ASN B 1 102 ? -10.758 -15.055 -5.688 1 97.75 102 ASN B O 1
ATOM 2329 N N . LEU B 1 103 ? -11.43 -17.094 -5.121 1 98.38 103 LEU B N 1
ATOM 2330 C CA . LEU B 1 103 ? -11.859 -17.438 -6.473 1 98.38 103 LEU B CA 1
ATOM 2331 C C . LEU B 1 103 ? -13.383 -17.406 -6.586 1 98.38 103 LEU B C 1
ATOM 2333 O O . LEU B 1 103 ? -14.086 -17.484 -5.578 1 98.38 103 LEU B O 1
ATOM 2337 N N . LYS B 1 104 ? -13.812 -17.219 -7.793 1 98.19 104 LYS B N 1
ATOM 2338 C CA . LYS B 1 104 ? -15.242 -17.266 -8.086 1 98.19 104 LYS B CA 1
ATOM 2339 C C . LYS B 1 104 ? -15.656 -18.656 -8.57 1 98.19 104 LYS B C 1
ATOM 2341 O O . LYS B 1 104 ? -15.031 -19.219 -9.469 1 98.19 104 LYS B O 1
ATOM 2346 N N . ARG B 1 105 ? -16.734 -19.125 -8.117 1 97.56 105 ARG B N 1
ATOM 2347 C CA . ARG B 1 105 ? -17.188 -20.5 -8.352 1 97.56 105 ARG B CA 1
ATOM 2348 C C . ARG B 1 105 ? -17.531 -20.719 -9.82 1 97.56 105 ARG B C 1
ATOM 2350 O O . ARG B 1 105 ? -17.484 -21.844 -10.312 1 97.56 105 ARG B O 1
ATOM 2357 N N . ASN B 1 106 ? -17.875 -19.688 -10.477 1 97.38 106 ASN B N 1
ATOM 2358 C CA . ASN B 1 106 ? -18.312 -19.828 -11.867 1 97.38 106 ASN B CA 1
ATOM 2359 C C . ASN B 1 106 ? -17.156 -19.641 -12.836 1 97.38 106 ASN B C 1
ATOM 2361 O O . ASN B 1 106 ? -17.375 -19.469 -14.039 1 97.38 106 ASN B O 1
ATOM 2365 N N . SER B 1 107 ? -15.961 -19.625 -12.328 1 98.25 107 SER B N 1
ATOM 2366 C CA . SER B 1 107 ? -14.781 -19.422 -13.172 1 98.25 107 SER B CA 1
ATOM 2367 C C . SER B 1 107 ? -13.75 -20.516 -12.945 1 98.25 107 SER B C 1
ATOM 2369 O O . SER B 1 107 ? -13.82 -21.25 -11.969 1 98.25 107 SER B O 1
ATOM 2371 N N . SER B 1 108 ? -12.859 -20.703 -13.953 1 98.75 108 SER B N 1
ATOM 2372 C CA . SER B 1 108 ? -11.711 -21.594 -13.898 1 98.75 108 SER B CA 1
ATOM 2373 C C . SER B 1 108 ? -10.406 -20.828 -14.07 1 98.75 108 SER B C 1
ATOM 2375 O O . SER B 1 108 ? -10.367 -19.797 -14.734 1 98.75 108 SER B O 1
ATOM 2377 N N . TYR B 1 109 ? -9.344 -21.406 -13.422 1 98.94 109 TYR B N 1
ATOM 2378 C CA . TYR B 1 109 ? -8.086 -20.672 -13.383 1 98.94 109 TYR B CA 1
ATOM 2379 C C . TYR B 1 109 ? -6.906 -21.594 -13.672 1 98.94 109 TYR B C 1
ATOM 2381 O O . TYR B 1 109 ? -6.762 -22.641 -13.039 1 98.94 109 TYR B O 1
ATOM 2389 N N . PHE B 1 110 ? -6.082 -21.109 -14.57 1 98.94 110 PHE B N 1
ATOM 2390 C CA . PHE B 1 110 ? -4.875 -21.875 -14.859 1 98.94 110 PHE B CA 1
ATOM 2391 C C . PHE B 1 110 ? -3.936 -21.875 -13.656 1 98.94 110 PHE B C 1
ATOM 2393 O O . PHE B 1 110 ? -3.752 -20.859 -13 1 98.94 110 PHE B O 1
ATOM 2400 N N . LEU B 1 111 ? -3.4 -23 -13.398 1 98.88 111 LEU B N 1
ATOM 2401 C CA . LEU B 1 111 ? -2.264 -23.203 -12.508 1 98.88 111 LEU B CA 1
ATOM 2402 C C . LEU B 1 111 ? -0.958 -23.266 -13.289 1 98.88 111 LEU B C 1
ATOM 2404 O O . LEU B 1 111 ? -0.97 -23.469 -14.508 1 98.88 111 LEU B O 1
ATOM 2408 N N . GLY B 1 112 ? 0.149 -23.062 -12.57 1 98.88 112 GLY B N 1
ATOM 2409 C CA . GLY B 1 112 ? 1.444 -23.234 -13.211 1 98.88 112 GLY B CA 1
ATOM 2410 C C . GLY B 1 112 ? 1.84 -24.703 -13.367 1 98.88 112 GLY B C 1
ATOM 2411 O O . GLY B 1 112 ? 3.01 -25.047 -13.211 1 98.88 112 GLY B O 1
ATOM 2412 N N . LEU B 1 113 ? 0.91 -25.516 -13.641 1 98.69 113 LEU B N 1
ATOM 2413 C CA . LEU B 1 113 ? 1.113 -26.953 -13.758 1 98.69 113 LEU B CA 1
ATOM 2414 C C . LEU B 1 113 ? 0.78 -27.438 -15.164 1 98.69 113 LEU B C 1
ATOM 2416 O O . LEU B 1 113 ? -0.301 -27.141 -15.688 1 98.69 113 LEU B O 1
ATOM 2420 N N . SER B 1 114 ? 1.759 -28.125 -15.805 1 98.31 114 SER B N 1
ATOM 2421 C CA . SER B 1 114 ? 1.538 -28.641 -17.156 1 98.31 114 SER B CA 1
ATOM 2422 C C . SER B 1 114 ? 2.217 -30 -17.344 1 98.31 114 SER B C 1
ATOM 2424 O O . SER B 1 114 ? 3.006 -30.422 -16.5 1 98.31 114 SER B O 1
ATOM 2426 N N . ASP B 1 115 ? 1.767 -30.656 -18.406 1 97.5 115 ASP B N 1
ATOM 2427 C CA . ASP B 1 115 ? 2.332 -31.922 -18.875 1 97.5 115 ASP B CA 1
ATOM 2428 C C . ASP B 1 115 ? 2.715 -31.828 -20.359 1 97.5 115 ASP B C 1
ATOM 2430 O O . ASP B 1 115 ? 2.035 -32.375 -21.219 1 97.5 115 ASP B O 1
ATOM 2434 N N . PRO B 1 116 ? 3.863 -31.25 -20.641 1 94.06 116 PRO B N 1
ATOM 2435 C CA . PRO B 1 116 ? 4.195 -30.906 -22.031 1 94.06 116 PRO B CA 1
ATOM 2436 C C . PRO B 1 116 ? 4.297 -32.125 -22.938 1 94.06 116 PRO B C 1
ATOM 2438 O O . PRO B 1 116 ? 4.031 -32.031 -24.141 1 94.06 116 PRO B O 1
ATOM 2441 N N . GLU B 1 117 ? 4.566 -33.344 -22.406 1 92.81 117 GLU B N 1
ATOM 2442 C CA . GLU B 1 117 ? 4.773 -34.531 -23.234 1 92.81 117 GLU B CA 1
ATOM 2443 C C . GLU B 1 117 ? 3.502 -35.344 -23.328 1 92.81 117 GLU B C 1
ATOM 2445 O O . GLU B 1 117 ? 3.432 -36.312 -24.109 1 92.81 117 GLU B O 1
ATOM 2450 N N . GLY B 1 118 ? 2.531 -35.031 -22.531 1 92.19 118 GLY B N 1
ATOM 2451 C CA . GLY B 1 118 ? 1.289 -35.812 -22.531 1 92.19 118 GLY B CA 1
ATOM 2452 C C . GLY B 1 118 ? 1.452 -37.219 -22.016 1 92.19 118 GLY B C 1
ATOM 2453 O O . GLY B 1 118 ? 0.837 -38.156 -22.531 1 92.19 118 GLY B O 1
ATOM 2454 N N . ARG B 1 119 ? 2.354 -37.469 -21.141 1 92.69 119 ARG B N 1
ATOM 2455 C CA . ARG B 1 119 ? 2.621 -38.781 -20.578 1 92.69 119 ARG B CA 1
ATOM 2456 C C . ARG B 1 119 ? 2.422 -38.781 -19.062 1 92.69 119 ARG B C 1
ATOM 2458 O O . ARG B 1 119 ? 3.043 -39.594 -18.344 1 92.69 119 ARG B O 1
ATOM 2465 N N . ARG B 1 120 ? 1.746 -37.781 -18.562 1 92.44 120 ARG B N 1
ATOM 2466 C CA . ARG B 1 120 ? 1.409 -37.625 -17.156 1 92.44 120 ARG B CA 1
ATOM 2467 C C . ARG B 1 120 ? 2.648 -37.312 -16.328 1 92.44 120 ARG B C 1
ATOM 2469 O O . ARG B 1 120 ? 2.787 -37.781 -15.195 1 92.44 120 ARG B O 1
ATOM 2476 N N . HIS B 1 121 ? 3.523 -36.688 -16.969 1 94.75 121 HIS B N 1
ATOM 2477 C CA . HIS B 1 121 ? 4.656 -36.125 -16.25 1 94.75 121 HIS B CA 1
ATOM 2478 C C . HIS B 1 121 ? 4.43 -34.625 -15.961 1 94.75 121 HIS B C 1
ATOM 2480 O O . HIS B 1 121 ? 4.992 -33.781 -16.641 1 94.75 121 HIS B O 1
ATOM 2486 N N . TRP B 1 122 ? 3.695 -34.438 -14.953 1 97.62 122 TRP B N 1
ATOM 2487 C CA . TRP B 1 122 ? 3.303 -33.094 -14.578 1 97.62 122 TRP B CA 1
ATOM 2488 C C . TRP B 1 122 ? 4.484 -32.312 -14 1 97.62 122 TRP B C 1
ATOM 2490 O O . TRP B 1 122 ? 5.273 -32.844 -13.227 1 97.62 122 TRP B O 1
ATOM 2500 N N . GLN B 1 123 ? 4.559 -31.016 -14.445 1 97.44 123 GLN B N 1
ATOM 2501 C CA . GLN B 1 123 ? 5.668 -30.172 -14.023 1 97.44 123 GLN B CA 1
ATOM 2502 C C . GLN B 1 123 ? 5.18 -28.766 -13.664 1 97.44 123 GLN B C 1
ATOM 2504 O O . GLN B 1 123 ? 4.352 -28.188 -14.375 1 97.44 123 GLN B O 1
ATOM 2509 N N . TRP B 1 124 ? 5.75 -28.344 -12.555 1 98 124 TRP B N 1
ATOM 2510 C CA . TRP B 1 124 ? 5.488 -26.953 -12.188 1 98 124 TRP B CA 1
ATOM 2511 C C . TRP B 1 124 ? 6.348 -26 -13.016 1 98 124 TRP B C 1
ATOM 2513 O O . TRP B 1 124 ? 7.5 -26.312 -13.32 1 98 124 TRP B O 1
ATOM 2523 N N . VAL B 1 125 ? 5.863 -24.828 -13.258 1 97.75 125 VAL B N 1
ATOM 2524 C CA . VAL B 1 125 ? 6.488 -23.875 -14.172 1 97.75 125 VAL B CA 1
ATOM 2525 C C . VAL B 1 125 ? 7.801 -23.375 -13.57 1 97.75 125 VAL B C 1
ATOM 2527 O O . VAL B 1 125 ? 8.719 -23 -14.305 1 97.75 125 VAL B O 1
ATOM 2530 N N . ASP B 1 126 ? 7.895 -23.328 -12.234 1 95.31 126 ASP B N 1
ATOM 2531 C CA . ASP B 1 126 ? 9.109 -22.828 -11.609 1 95.31 126 ASP B CA 1
ATOM 2532 C C . ASP B 1 126 ? 10.07 -23.969 -11.273 1 95.31 126 ASP B C 1
ATOM 2534 O O . ASP B 1 126 ? 11.031 -23.766 -10.531 1 95.31 126 ASP B O 1
ATOM 2538 N N . GLN B 1 127 ? 9.766 -25.156 -11.641 1 94.75 127 GLN B N 1
ATOM 2539 C CA . GLN B 1 127 ? 10.609 -26.344 -11.531 1 94.75 127 GLN B CA 1
ATOM 2540 C C . GLN B 1 127 ? 10.57 -26.906 -10.117 1 94.75 127 GLN B C 1
ATOM 2542 O O . GLN B 1 127 ? 11.391 -27.766 -9.758 1 94.75 127 GLN B O 1
ATOM 2547 N N . THR B 1 128 ? 9.664 -26.344 -9.336 1 95.25 128 THR B N 1
ATOM 2548 C CA . THR B 1 128 ? 9.398 -27.031 -8.07 1 95.25 128 THR B CA 1
ATOM 2549 C C . THR B 1 128 ? 9.055 -28.5 -8.312 1 95.25 128 THR B C 1
ATOM 2551 O O . THR B 1 128 ? 8.305 -28.828 -9.234 1 95.25 128 THR B O 1
ATOM 2554 N N . PRO B 1 129 ? 9.578 -29.359 -7.492 1 95.06 129 PRO B N 1
ATOM 2555 C CA . PRO B 1 129 ? 9.258 -30.766 -7.68 1 95.06 129 PRO B CA 1
ATOM 2556 C C . PRO B 1 129 ? 7.77 -31.062 -7.523 1 95.06 129 PRO B C 1
ATOM 2558 O O . PRO B 1 129 ? 7.125 -30.547 -6.613 1 95.06 129 PRO B O 1
ATOM 2561 N N . TYR B 1 130 ? 7.352 -31.906 -8.422 1 95.5 130 TYR B N 1
ATOM 2562 C CA . TYR B 1 130 ? 5.965 -32.344 -8.352 1 95.5 130 TYR B CA 1
ATOM 2563 C C . TYR B 1 130 ? 5.777 -33.375 -7.23 1 95.5 130 TYR B C 1
ATOM 2565 O O . TYR B 1 130 ? 6.391 -34.438 -7.242 1 95.5 130 TYR B O 1
ATOM 2573 N N . ASN B 1 131 ? 4.984 -32.969 -6.262 1 94.38 131 ASN B N 1
ATOM 2574 C CA . ASN B 1 131 ? 4.695 -33.812 -5.121 1 94.38 131 ASN B CA 1
ATOM 2575 C C . ASN B 1 131 ? 3.268 -34.344 -5.168 1 94.38 131 ASN B C 1
ATOM 2577 O O . ASN B 1 131 ? 2.312 -33.594 -4.965 1 94.38 131 ASN B O 1
ATOM 2581 N N . GLU B 1 132 ? 3.166 -35.656 -5.285 1 92.31 132 GLU B N 1
ATOM 2582 C CA . GLU B 1 132 ? 1.856 -36.281 -5.438 1 92.31 132 GLU B CA 1
ATOM 2583 C C . GLU B 1 132 ? 1.034 -36.156 -4.156 1 92.31 132 GLU B C 1
ATOM 2585 O O . GLU B 1 132 ? -0.192 -36.281 -4.188 1 92.31 132 GLU B O 1
ATOM 2590 N N . ASN B 1 133 ? 1.75 -35.906 -3.113 1 92.81 133 ASN B N 1
ATOM 2591 C CA . ASN B 1 133 ? 1.061 -35.812 -1.831 1 92.81 133 ASN B CA 1
ATOM 2592 C C . ASN B 1 133 ? 0.419 -34.438 -1.639 1 92.81 133 ASN B C 1
ATOM 2594 O O . ASN B 1 133 ? -0.373 -34.25 -0.715 1 92.81 133 ASN B O 1
ATOM 2598 N N . VAL B 1 134 ? 0.895 -33.5 -2.506 1 94 134 VAL B N 1
ATOM 2599 C CA . VAL B 1 134 ? 0.309 -32.156 -2.443 1 94 134 VAL B CA 1
ATOM 2600 C C . VAL B 1 134 ? -0.362 -31.828 -3.775 1 94 134 VAL B C 1
ATOM 2602 O O . VAL B 1 134 ? 0.094 -30.938 -4.504 1 94 134 VAL B O 1
ATOM 2605 N N . THR B 1 135 ? -1.28 -32.594 -4.109 1 96.75 135 THR B N 1
ATOM 2606 C CA . THR B 1 135 ? -2.113 -32.375 -5.285 1 96.75 135 THR B CA 1
ATOM 2607 C C . THR B 1 135 ? -3.594 -32.438 -4.918 1 96.75 135 THR B C 1
ATOM 2609 O O . THR B 1 135 ? -3.986 -33.156 -4.008 1 96.75 135 THR B O 1
ATOM 2612 N N . PHE B 1 136 ? -4.383 -31.688 -5.676 1 98.12 136 PHE B N 1
ATOM 2613 C CA . PHE B 1 136 ? -5.789 -31.547 -5.309 1 98.12 136 PHE B CA 1
ATOM 2614 C C . PHE B 1 136 ? -6.688 -31.75 -6.52 1 98.12 136 PHE B C 1
ATOM 2616 O O . PHE B 1 136 ? -7.555 -30.922 -6.801 1 98.12 136 PHE B O 1
ATOM 2623 N N . TRP B 1 137 ? -6.457 -32.875 -7.125 1 98.12 137 TRP B N 1
ATOM 2624 C CA . TRP B 1 137 ? -7.211 -33.219 -8.328 1 98.12 137 TRP B CA 1
ATOM 2625 C C . TRP B 1 137 ? -8.656 -33.594 -7.98 1 98.12 137 TRP B C 1
ATOM 2627 O O . TRP B 1 137 ? -8.914 -34.219 -6.953 1 98.12 137 TRP B O 1
ATOM 2637 N N . HIS B 1 138 ? -9.523 -33.188 -8.891 1 98.31 138 HIS B N 1
ATOM 2638 C CA . HIS B 1 138 ? -10.859 -33.75 -8.812 1 98.31 138 HIS B CA 1
ATOM 2639 C C . HIS B 1 138 ? -10.812 -35.281 -8.969 1 98.31 138 HIS B C 1
ATOM 2641 O O . HIS B 1 138 ? -9.898 -35.812 -9.602 1 98.31 138 HIS B O 1
ATOM 2647 N N . ARG B 1 139 ? -11.898 -35.812 -8.367 1 97.06 139 ARG B N 1
ATOM 2648 C CA . ARG B 1 139 ? -12.016 -37.25 -8.578 1 97.06 139 ARG B CA 1
ATOM 2649 C C . ARG B 1 139 ? -12.055 -37.594 -10.07 1 97.06 139 ARG B C 1
ATOM 2651 O O . ARG B 1 139 ? -12.812 -36.969 -10.828 1 97.06 139 ARG B O 1
ATOM 2658 N N . GLY B 1 140 ? -11.125 -38.531 -10.469 1 96.88 140 GLY B N 1
ATOM 2659 C CA . GLY B 1 140 ? -11.102 -38.969 -11.859 1 96.88 140 GLY B CA 1
ATOM 2660 C C . GLY B 1 140 ? -10.164 -38.156 -12.734 1 96.88 140 GLY B C 1
ATOM 2661 O O . GLY B 1 140 ? -9.977 -38.469 -13.906 1 96.88 140 GLY B O 1
ATOM 2662 N N . GLU B 1 141 ? -9.656 -37.094 -12.18 1 97.25 141 GLU B N 1
ATOM 2663 C CA . GLU B 1 141 ? -8.734 -36.25 -12.938 1 97.25 141 GLU B CA 1
ATOM 2664 C C . GLU B 1 141 ? -7.285 -36.531 -12.555 1 97.25 141 GLU B C 1
ATOM 2666 O O . GLU B 1 141 ? -7.008 -37 -11.438 1 97.25 141 GLU B O 1
ATOM 2671 N N . PRO B 1 142 ? -6.289 -36.25 -13.359 1 97.25 142 PRO B N 1
ATOM 2672 C CA . PRO B 1 142 ? -6.449 -35.938 -14.781 1 97.25 142 PRO B CA 1
ATOM 2673 C C . PRO B 1 142 ? -6.961 -37.125 -15.586 1 97.25 142 PRO B C 1
ATOM 2675 O O . PRO B 1 142 ? -6.617 -38.281 -15.297 1 97.25 142 PRO B O 1
ATOM 2678 N N . ASN B 1 143 ? -7.762 -36.969 -16.688 1 96.56 143 ASN B N 1
ATOM 2679 C CA . ASN B 1 143 ? -8.438 -38.094 -17.344 1 96.56 143 ASN B CA 1
ATOM 2680 C C . ASN B 1 143 ? -8.164 -38.125 -18.844 1 96.56 143 ASN B C 1
ATOM 2682 O O . ASN B 1 143 ? -8.602 -39.031 -19.531 1 96.56 143 ASN B O 1
ATOM 2686 N N . ASN B 1 144 ? -7.547 -37.156 -19.422 1 96.44 144 ASN B N 1
ATOM 2687 C CA . ASN B 1 144 ? -7.305 -37.062 -20.859 1 96.44 144 ASN B CA 1
ATOM 2688 C C . ASN B 1 144 ? -5.855 -36.688 -21.156 1 96.44 144 ASN B C 1
ATOM 2690 O O . ASN B 1 144 ? -5.406 -35.594 -20.781 1 96.44 144 ASN B O 1
ATOM 2694 N N . LEU B 1 145 ? -5.145 -37.469 -21.875 1 95.06 145 LEU B N 1
ATOM 2695 C CA . LEU B 1 145 ? -3.725 -37.281 -22.156 1 95.06 145 LEU B CA 1
ATOM 2696 C C . LEU B 1 145 ? -3.516 -36.062 -23.062 1 95.06 145 LEU B C 1
ATOM 2698 O O . LEU B 1 145 ? -2.426 -35.5 -23.094 1 95.06 145 LEU B O 1
ATOM 2702 N N . ASP B 1 146 ? -4.535 -35.75 -23.828 1 96 146 ASP B N 1
ATOM 2703 C CA . ASP B 1 146 ? -4.438 -34.625 -24.734 1 96 146 ASP B CA 1
ATOM 2704 C C . ASP B 1 146 ? -4.59 -33.312 -23.969 1 96 146 ASP B C 1
ATOM 2706 O O . ASP B 1 146 ? -4.262 -32.219 -24.484 1 96 146 ASP B O 1
ATOM 2710 N N . GLU B 1 147 ? -5.137 -33.406 -22.812 1 97.81 147 GLU B N 1
ATOM 2711 C CA . GLU B 1 147 ? -5.25 -32.25 -21.906 1 97.81 147 GLU B CA 1
ATOM 2712 C C . GLU B 1 147 ? -3.992 -32.094 -21.062 1 97.81 147 GLU B C 1
ATOM 2714 O O . GLU B 1 147 ? -3.807 -32.812 -20.078 1 97.81 147 GLU B O 1
ATOM 2719 N N . ARG B 1 148 ? -3.199 -31.047 -21.391 1 98.12 148 ARG B N 1
ATOM 2720 C CA . ARG B 1 148 ? -1.825 -31.031 -20.906 1 98.12 148 ARG B CA 1
ATOM 2721 C C . ARG B 1 148 ? -1.622 -29.891 -19.906 1 98.12 148 ARG B C 1
ATOM 2723 O O . ARG B 1 148 ? -0.502 -29.641 -19.453 1 98.12 148 ARG B O 1
ATOM 2730 N N . CYS B 1 149 ? -2.674 -29.156 -19.594 1 98.81 149 CYS B N 1
ATOM 2731 C CA . CYS B 1 149 ? -2.594 -28.062 -18.641 1 98.81 149 CYS B CA 1
ATOM 2732 C C . CYS B 1 149 ? -3.611 -28.25 -17.516 1 98.81 149 CYS B C 1
ATOM 2734 O O . CYS B 1 149 ? -4.633 -28.906 -17.703 1 98.81 149 CYS B O 1
ATOM 2736 N N . ALA B 1 150 ? -3.291 -27.688 -16.375 1 98.75 150 ALA B N 1
ATOM 2737 C CA . ALA B 1 150 ? -4.16 -27.859 -15.219 1 98.75 150 ALA B CA 1
ATOM 2738 C C . ALA B 1 150 ? -4.859 -26.547 -14.859 1 98.75 150 ALA B C 1
ATOM 2740 O O . ALA B 1 150 ? -4.258 -25.469 -14.938 1 98.75 150 ALA B O 1
ATOM 2741 N N . ILE B 1 151 ? -6.074 -26.656 -14.453 1 98.88 151 ILE B N 1
ATOM 2742 C CA . ILE B 1 151 ? -6.848 -25.547 -13.914 1 98.88 151 ILE B CA 1
ATOM 2743 C C . ILE B 1 151 ? -7.387 -25.922 -12.531 1 98.88 151 ILE B C 1
ATOM 2745 O O . ILE B 1 151 ? -7.359 -27.094 -12.148 1 98.88 151 ILE B O 1
ATOM 2749 N N . ILE B 1 152 ? -7.766 -24.953 -11.82 1 98.88 152 ILE B N 1
ATOM 2750 C CA . ILE B 1 152 ? -8.578 -25.141 -10.617 1 98.88 152 ILE B CA 1
ATOM 2751 C C . ILE B 1 152 ? -9.992 -24.625 -10.875 1 98.88 152 ILE B C 1
ATOM 2753 O O . ILE B 1 152 ? -10.18 -23.562 -11.445 1 98.88 152 ILE B O 1
ATOM 2757 N N . ASN B 1 153 ? -10.938 -25.391 -10.539 1 98.69 153 ASN B N 1
ATOM 2758 C CA . ASN B 1 153 ? -12.336 -25.016 -10.719 1 98.69 153 ASN B CA 1
ATOM 2759 C C . ASN B 1 153 ? -13.234 -25.672 -9.672 1 98.69 153 ASN B C 1
ATOM 2761 O O . ASN B 1 153 ? -12.781 -26.5 -8.891 1 98.69 153 ASN B O 1
ATOM 2765 N N . PHE B 1 154 ? -14.43 -25.125 -9.625 1 98.69 154 PHE B N 1
ATOM 2766 C CA . PHE B 1 154 ? -15.422 -25.594 -8.672 1 98.69 154 PHE B CA 1
ATOM 2767 C C . PHE B 1 154 ? -16.406 -26.547 -9.344 1 98.69 154 PHE B C 1
ATOM 2769 O O . PHE B 1 154 ? -16.875 -26.281 -10.453 1 98.69 154 PHE B O 1
ATOM 2776 N N . ARG B 1 155 ? -16.688 -27.672 -8.68 1 97.19 155 ARG B N 1
ATOM 2777 C CA . ARG B 1 155 ? -17.75 -28.594 -9.078 1 97.19 155 ARG B CA 1
ATOM 2778 C C . ARG B 1 155 ? -18.781 -28.75 -7.961 1 97.19 155 ARG B C 1
ATOM 2780 O O . ARG B 1 155 ? -18.422 -28.969 -6.805 1 97.19 155 ARG B O 1
ATOM 2787 N N . SER B 1 156 ? -19.984 -28.641 -8.266 1 94.88 156 SER B N 1
ATOM 2788 C CA . SER B 1 156 ? -21.062 -28.625 -7.293 1 94.88 156 SER B CA 1
ATOM 2789 C C . SER B 1 156 ? -20.953 -29.797 -6.316 1 94.88 156 SER B C 1
ATOM 2791 O O . SER B 1 156 ? -21.156 -29.625 -5.113 1 94.88 156 SER B O 1
ATOM 2793 N N . LEU B 1 157 ? -20.531 -30.984 -6.684 1 91.69 157 LEU B N 1
ATOM 2794 C CA . LEU B 1 157 ? -20.5 -32.156 -5.828 1 91.69 157 LEU B CA 1
ATOM 2795 C C . LEU B 1 157 ? -19.156 -32.312 -5.145 1 91.69 157 LEU B C 1
ATOM 2797 O O . LEU B 1 157 ? -19.062 -32.844 -4.043 1 91.69 157 LEU B O 1
ATOM 2801 N N . GLU B 1 158 ? -18.094 -31.75 -5.66 1 95.38 158 GLU B N 1
ATOM 2802 C CA . GLU B 1 158 ? -16.734 -31.984 -5.18 1 95.38 158 GLU B CA 1
ATOM 2803 C C . GLU B 1 158 ? -16.109 -30.703 -4.648 1 95.38 158 GLU B C 1
ATOM 2805 O O . GLU B 1 158 ? -15.055 -30.734 -4.004 1 95.38 158 GLU B O 1
ATOM 2810 N N . GLU B 1 159 ? -16.781 -29.594 -4.949 1 96.94 159 GLU B N 1
ATOM 2811 C CA . GLU B 1 159 ? -16.266 -28.281 -4.578 1 96.94 159 GLU B CA 1
ATOM 2812 C C . GLU B 1 159 ? -15.031 -27.906 -5.414 1 96.94 159 GLU B C 1
ATOM 2814 O O . GLU B 1 159 ? -15.07 -27.984 -6.645 1 96.94 159 GLU B O 1
ATOM 2819 N N . TRP B 1 160 ? -13.984 -27.469 -4.746 1 98.56 160 TRP B N 1
ATOM 2820 C CA . TRP B 1 160 ? -12.836 -26.984 -5.504 1 98.56 160 TRP B CA 1
ATOM 2821 C C . TRP B 1 160 ? -11.844 -28.125 -5.75 1 98.56 160 TRP B C 1
ATOM 2823 O O . TRP B 1 160 ? -11.602 -28.953 -4.867 1 98.56 160 TRP B O 1
ATOM 2833 N N . GLY B 1 161 ? -11.25 -28.156 -6.953 1 98.62 161 GLY B N 1
ATOM 2834 C CA . GLY B 1 161 ? -10.227 -29.125 -7.316 1 98.62 161 GLY B CA 1
ATOM 2835 C C . GLY B 1 161 ? -9.539 -28.797 -8.633 1 98.62 161 GLY B C 1
ATOM 2836 O O . GLY B 1 161 ? -9.891 -27.828 -9.297 1 98.62 161 GLY B O 1
ATOM 2837 N N . TRP B 1 162 ? -8.492 -29.656 -8.93 1 98.69 162 TRP B N 1
ATOM 2838 C CA . TRP B 1 162 ? -7.758 -29.469 -10.18 1 98.69 162 TRP B CA 1
ATOM 2839 C C . TRP B 1 162 ? -8.375 -30.297 -11.305 1 98.69 162 TRP B C 1
ATOM 2841 O O . TRP B 1 162 ? -9.016 -31.312 -11.062 1 98.69 162 TRP B O 1
ATOM 2851 N N . ASN B 1 163 ? -8.266 -29.797 -12.539 1 98.56 163 ASN B N 1
ATOM 2852 C CA . ASN B 1 163 ? -8.758 -30.453 -13.742 1 98.56 163 ASN B CA 1
ATOM 2853 C C . ASN B 1 163 ? -7.812 -30.25 -14.922 1 98.56 163 ASN B C 1
ATOM 2855 O O . ASN B 1 163 ? -7.309 -29.141 -15.133 1 98.56 163 ASN B O 1
ATOM 2859 N N . ASP B 1 164 ? -7.5 -31.359 -15.617 1 98.5 164 ASP B N 1
ATOM 2860 C CA . ASP B 1 164 ? -6.699 -31.203 -16.828 1 98.5 164 ASP B CA 1
ATOM 2861 C C . ASP B 1 164 ? -7.551 -30.672 -17.984 1 98.5 164 ASP B C 1
ATOM 2863 O O . ASP B 1 164 ? -8.703 -31.078 -18.156 1 98.5 164 ASP B O 1
ATOM 2867 N N . VAL B 1 165 ? -6.984 -29.719 -18.719 1 98.56 165 VAL B N 1
ATOM 2868 C CA . VAL B 1 165 ? -7.676 -29.109 -19.844 1 98.56 165 VAL B CA 1
ATOM 2869 C C . VAL B 1 165 ? -6.699 -28.922 -21 1 98.56 165 VAL B C 1
ATOM 2871 O O . VAL B 1 165 ? -5.488 -29.078 -20.828 1 98.56 165 VAL B O 1
ATOM 2874 N N . HIS B 1 166 ? -7.316 -28.656 -22.219 1 98.44 166 HIS B N 1
ATOM 2875 C CA . HIS B 1 166 ? -6.465 -28.25 -23.328 1 98.44 166 HIS B CA 1
ATOM 2876 C C . HIS B 1 166 ? -5.832 -26.891 -23.062 1 98.44 166 HIS B C 1
ATOM 2878 O O . HIS B 1 166 ? -6.52 -25.953 -22.656 1 98.44 166 HIS B O 1
ATOM 2884 N N . CYS B 1 167 ? -4.578 -26.75 -23.406 1 98.5 167 CYS B N 1
ATOM 2885 C CA . CYS B 1 167 ? -3.797 -25.562 -23.062 1 98.5 167 CYS B CA 1
ATOM 2886 C C . CYS B 1 167 ? -4.289 -24.344 -23.812 1 98.5 167 CYS B C 1
ATOM 2888 O O . CYS B 1 167 ? -4.121 -23.219 -23.359 1 98.5 167 CYS B O 1
ATOM 2890 N N . HIS B 1 168 ? -4.922 -24.562 -24.938 1 98.19 168 HIS B N 1
ATOM 2891 C CA . HIS B 1 168 ? -5.266 -23.453 -25.812 1 98.19 168 HIS B CA 1
ATOM 2892 C C . HIS B 1 168 ? -6.641 -22.875 -25.469 1 98.19 168 HIS B C 1
ATOM 2894 O O . HIS B 1 168 ? -7.004 -21.797 -25.938 1 98.19 168 HIS B O 1
ATOM 2900 N N . VAL B 1 169 ? -7.438 -23.672 -24.672 1 98.31 169 VAL B N 1
ATOM 2901 C CA . VAL B 1 169 ? -8.758 -23.172 -24.297 1 98.31 169 VAL B CA 1
ATOM 2902 C C . VAL B 1 169 ? -8.609 -22.031 -23.281 1 98.31 169 VAL B C 1
ATOM 2904 O O . VAL B 1 169 ? -7.984 -22.203 -22.234 1 98.31 169 VAL B O 1
ATOM 2907 N N . PRO B 1 170 ? -9.156 -20.891 -23.547 1 98.75 170 PRO B N 1
ATOM 2908 C CA . PRO B 1 170 ? -8.945 -19.719 -22.672 1 98.75 170 PRO B CA 1
ATOM 2909 C C . PRO B 1 170 ? -9.578 -19.891 -21.297 1 98.75 170 PRO B C 1
ATOM 2911 O O . PRO B 1 170 ? -10.727 -20.328 -21.188 1 98.75 170 PRO B O 1
ATOM 2914 N N . GLN B 1 171 ? -8.789 -19.656 -20.234 1 98.81 171 GLN B N 1
ATOM 2915 C CA . GLN B 1 171 ? -9.195 -19.609 -18.844 1 98.81 171 GLN B CA 1
ATOM 2916 C C . GLN B 1 171 ? -8.602 -18.406 -18.125 1 98.81 171 GLN B C 1
ATOM 2918 O O . GLN B 1 171 ? -7.691 -17.75 -18.656 1 98.81 171 GLN B O 1
ATOM 2923 N N . LYS B 1 172 ? -9.203 -18.047 -17 1 98.88 172 LYS B N 1
ATOM 2924 C CA . LYS B 1 172 ? -8.5 -17.109 -16.141 1 98.88 172 LYS B CA 1
ATOM 2925 C C . LYS B 1 172 ? -7.238 -17.734 -15.547 1 98.88 172 LYS B C 1
ATOM 2927 O O . LYS B 1 172 ? -6.938 -18.906 -15.812 1 98.88 172 LYS B O 1
ATOM 2932 N N . SER B 1 173 ? -6.469 -16.938 -14.891 1 98.88 173 SER B N 1
ATOM 2933 C CA . SER B 1 173 ? -5.207 -17.438 -14.359 1 98.88 173 SER B CA 1
ATOM 2934 C C . SER B 1 173 ? -4.898 -16.844 -12.992 1 98.88 173 SER B C 1
ATOM 2936 O O . SER B 1 173 ? -5.512 -15.852 -12.586 1 98.88 173 SER B O 1
ATOM 2938 N N . ILE B 1 174 ? -4.043 -17.484 -12.266 1 98.88 174 ILE B N 1
ATOM 2939 C CA . ILE B 1 174 ? -3.527 -17.016 -10.984 1 98.88 174 ILE B CA 1
ATOM 2940 C C . ILE B 1 174 ? -2.012 -16.844 -11.062 1 98.88 174 ILE B C 1
ATOM 2942 O O . ILE B 1 174 ? -1.295 -17.797 -11.375 1 98.88 174 ILE B O 1
ATOM 2946 N N . CYS B 1 175 ? -1.572 -15.633 -10.812 1 98.75 175 CYS B N 1
ATOM 2947 C CA . CYS B 1 175 ? -0.14 -15.359 -10.758 1 98.75 175 CYS B CA 1
ATOM 2948 C C . CYS B 1 175 ? 0.358 -15.359 -9.32 1 98.75 175 CYS B C 1
ATOM 2950 O O . CYS B 1 175 ? -0.367 -14.961 -8.406 1 98.75 175 CYS B O 1
ATOM 2952 N N . LYS B 1 176 ? 1.59 -15.766 -9.164 1 98.62 176 LYS B N 1
ATOM 2953 C CA . LYS B 1 176 ? 2.246 -15.797 -7.863 1 98.62 176 LYS B CA 1
ATOM 2954 C C . LYS B 1 176 ? 3.664 -15.234 -7.949 1 98.62 176 LYS B C 1
ATOM 2956 O O . LYS B 1 176 ? 4.402 -15.539 -8.891 1 98.62 176 LYS B O 1
ATOM 2961 N N . MET B 1 177 ? 4 -14.375 -7.008 1 96.69 177 MET B N 1
ATOM 2962 C CA . MET B 1 177 ? 5.375 -13.898 -6.863 1 96.69 177 MET B CA 1
ATOM 2963 C C . MET B 1 177 ? 5.773 -13.82 -5.391 1 96.69 177 MET B C 1
ATOM 2965 O O . MET B 1 177 ? 4.91 -13.812 -4.512 1 96.69 177 MET B O 1
ATOM 2969 N N . LYS B 1 178 ? 7.082 -13.781 -5.211 1 95.31 178 LYS B N 1
ATOM 2970 C CA . LYS B 1 178 ? 7.578 -13.609 -3.848 1 95.31 178 LYS B CA 1
ATOM 2971 C C . LYS B 1 178 ? 7.402 -12.172 -3.369 1 95.31 178 LYS B C 1
ATOM 2973 O O . LYS B 1 178 ? 7.516 -11.234 -4.16 1 95.31 178 LYS B O 1
ATOM 2978 N N . LYS B 1 179 ? 7.152 -12.062 -2.068 1 94.25 179 LYS B N 1
ATOM 2979 C CA . LYS B 1 179 ? 7.078 -10.734 -1.473 1 94.25 179 LYS B CA 1
ATOM 2980 C C . LYS B 1 179 ? 8.406 -9.992 -1.613 1 94.25 179 LYS B C 1
ATOM 2982 O O . LYS B 1 179 ? 9.461 -10.625 -1.726 1 94.25 179 LYS B O 1
ATOM 2987 N N . ILE B 1 180 ? 8.242 -8.703 -1.628 1 90.12 180 ILE B N 1
ATOM 2988 C CA . ILE B 1 180 ? 9.414 -7.84 -1.574 1 90.12 180 ILE B CA 1
ATOM 2989 C C . ILE B 1 180 ? 9.656 -7.383 -0.137 1 90.12 180 ILE B C 1
ATOM 2991 O O . ILE B 1 180 ? 8.766 -6.809 0.494 1 90.12 180 ILE B O 1
ATOM 2995 N N . TYR B 1 181 ? 10.891 -7.672 0.323 1 87.31 181 TYR B N 1
ATOM 2996 C CA . TYR B 1 181 ? 11.211 -7.297 1.695 1 87.31 181 TYR B CA 1
ATOM 2997 C C . TYR B 1 181 ? 12.148 -6.094 1.727 1 87.31 181 TYR B C 1
ATOM 2999 O O . TYR B 1 181 ? 13.141 -6.055 1.002 1 87.31 181 TYR B O 1
ATOM 3007 N N . ILE B 1 182 ? 11.773 -5.121 2.539 1 82.19 182 ILE B N 1
ATOM 3008 C CA . ILE B 1 182 ? 12.594 -3.922 2.631 1 82.19 182 ILE B CA 1
ATOM 3009 C C . ILE B 1 182 ? 12.773 -3.529 4.094 1 82.19 182 ILE B C 1
ATOM 3011 O O . ILE B 1 182 ? 11.938 -3.857 4.938 1 82.19 182 ILE B O 1
#

Sequence (364 aa):
MVPEEEPQDRVTHNFICSKTVERLSKLRECQQYHPSLTCVVEGKDIEDWSCCPTPWTSFQSSCYFISTVMQSWTKSQKNCSVMGADLVVINTKEEQDFIIQNLKRNSSYFLGLSDPEGRRHWQWVDQTPYNENVTFWHRGEPNNLDERCAIINFRSLEEWGWNDVHCHVPQKSICKMKKIYIMVPEEEPQDRVTHNFICSKTVERLSKLRECQQYHPSLTCVVEGKDIEDWSCCPTPWTSFQSSCYFISTVMQSWTKSQKNCSVMGADLVVINTKEEQDFIIQNLKRNSSYFLGLSDPEGRRHWQWVDQTPYNENVTFWHRGEPNNLDERCAIINFRSLEEWGWNDVHCHVPQKSICKMKKIYI

pLDDT: mean 90.01, std 14.18, range [30.23, 98.94]

Solvent-accessible surface area (backbone atoms only — not comparable to full-atom values): 19578 Å² total; per-residue (Å²): 131,77,78,75,70,48,71,65,56,49,50,52,50,46,48,55,34,50,53,49,49,51,34,48,50,54,50,48,60,42,50,78,61,36,62,31,33,40,29,33,52,81,48,93,84,42,84,41,34,39,26,29,48,63,88,41,45,77,54,92,71,31,24,34,42,74,52,92,56,64,34,24,50,69,56,43,36,50,56,20,42,70,61,70,27,30,35,32,75,72,82,43,68,68,54,49,56,56,52,58,73,75,57,59,68,91,47,46,27,35,43,18,36,31,14,92,80,42,74,82,60,59,39,34,76,85,64,53,78,74,48,83,87,58,64,57,55,30,92,74,42,74,76,50,58,81,28,30,23,32,27,40,36,52,38,96,91,72,39,73,26,31,41,52,33,52,44,74,57,61,32,24,33,32,28,31,31,73,44,45,58,81,130,76,79,73,72,49,70,64,57,49,51,54,50,46,50,54,34,50,54,49,48,51,37,49,50,53,50,49,59,43,51,76,62,36,59,31,34,40,29,33,53,67,58,92,86,40,84,41,34,41,27,30,49,63,90,41,46,77,55,92,68,30,23,34,41,74,52,90,57,65,34,25,50,70,56,43,36,50,55,20,42,70,62,69,26,30,34,32,74,70,82,42,70,68,53,49,54,56,52,60,74,74,57,60,68,90,46,46,27,34,41,19,36,32,15,94,82,43,74,81,59,60,39,34,76,85,65,53,78,72,48,83,87,58,64,56,55,30,92,76,42,74,76,49,59,81,28,31,23,31,27,41,36,51,37,96,91,72,40,72,26,30,40,53,34,51,45,74,59,63,31,23,33,32,27,31,31,72,45,45,59,82

Foldseek 3Di:
DPPPDPPVSVVVVVVVVVVVVVLVVVVVVQVVQAVDKDWDDPDPPGPKIWIDGPPWDDDDFKTKDWFPWWFFQVVQQVVLVSNVWGFDDDDAPVSVVVVLVVDDQVFKAWHQWWAVVLPPPIAGVVRPDDDPVHFFADVCPPPGSQQTTKIWHQDPVGGIHIYGHHRGGIGITMIMDGIRMD/DPPDDDPVSVVVVVVVVVVVVVLVVVVVVQVQQAVDKDWDDDDPPGPKIWIDGPPWDDDDQKTKDWFPWWFFQVVQQVVLVSNVWGFDDDDAPVSVVVVLVVDDQVFKAWHQWWAVVLPPPIAGVVRPDDDPVHFFADVCPPPGSQQTTKIWHQDPVRGIHIYGHHRGGIGITMIMDGIRMD

Nearest PDB structures (foldseek):
  4zes-assembly1_A  TM=9.823E-01  e=3.951E-26  Homo sapiens
  5vyb-assembly1_A  TM=9.773E-01  e=5.374E-20  Homo sapiens
  8rov-assembly1_B  TM=9.705E-01  e=2.090E-19  Homo sapiens
  3whd-assembly3_C  TM=9.415E-01  e=1.416E-16  Homo sapiens
  3whd-assembly3_A  TM=9.445E-01  e=3.198E-16  Homo sapiens

Organism: Pongo abelii (NCBI:txid9601)

Secondary structure (DSSP, 8-state):
------HHHHHHHHHHHHHHHHHHHHHHHHHTT-SEEEEEE-SSS--SEEEEETTPEEETTEEEEE-SS-B-HHHHHHHHHHTT-EEPPP-SHHHHHHHHTTS-TT--EEEEEE-TTSSS--EETT-----GGG--BPTT-S--TT--EEEEEEETTTEEEEEEE-TTS-BEEEEEEEPEE-/------HHHHHHHHHHHHHHHHHHHHHHHHHTT-SEEEEEE-SSS--SEEEEETTPEEETTEEEEE-SS-B-HHHHHHHHHHTT-EEPPP-SHHHHHHHHTTS-TT--EEEEEE-TTSSS--EETT-----GGG--BPTT-S--TT--EEEEEEETTTEEEEEEE-TTS-BEEEEEEEPEE-